Protein AF-A0A3D0KSP9-F1 (afdb_monomer_lite)

Foldseek 3Di:
DQDFDDAADFQDDDDPVDDDQFLDFFDQDDDPQQVVLLVCLVVFAAKFWAFPPPRATDPPDDQADPPPRGGIDIDGFQQKFFFAFKDFCQADPTSVVRLVPRWIWTWTQGPRRDTDIAGEFPRDDHGATWGWTWFQARSSGTGIYTDSDPPDPRSVRGLVVVRRDDQQASEEEEEACLLDPVNLVVLVVSVVSHHQAYEDEHQPVVPDDPSNVSQVPDPRYDYDHAQLLDLVRLQVVLVVCLLRHQEYEAPFDDADWDAPPRPPCVVVLVVLLSRQVSSLVSNCVRNVVSLSRQCPVRPHRNPYYHYDADPLLVPADRRRRSNSVSRVNNVVVVVVSD

Structure (mmCIF, N/CA/C/O backbone):
data_AF-A0A3D0KSP9-F1
#
_entry.id   AF-A0A3D0KSP9-F1
#
loop_
_atom_site.group_PDB
_atom_site.id
_atom_site.type_symbol
_atom_site.label_atom_id
_atom_site.label_alt_id
_atom_site.label_comp_id
_atom_site.label_asym_id
_atom_site.label_entity_id
_atom_site.label_seq_id
_atom_site.pdbx_PDB_ins_code
_atom_site.Cartn_x
_atom_site.Cartn_y
_atom_site.Cartn_z
_atom_site.occupancy
_atom_site.B_iso_or_equiv
_atom_site.auth_seq_id
_atom_site.auth_comp_id
_atom_site.auth_asym_id
_atom_site.auth_atom_id
_atom_site.pdbx_PDB_model_num
ATOM 1 N N . MET A 1 1 ? -7.463 3.888 -32.836 1.00 43.16 1 MET A N 1
ATOM 2 C CA . MET A 1 1 ? -8.591 3.778 -31.888 1.00 43.16 1 MET A CA 1
ATOM 3 C C . MET A 1 1 ? -8.248 2.664 -30.922 1.00 43.16 1 MET A C 1
ATOM 5 O O . MET A 1 1 ? -8.271 1.506 -31.315 1.00 43.16 1 MET A O 1
ATOM 9 N N . THR A 1 2 ? -7.802 3.014 -29.721 1.00 56.94 2 THR A N 1
ATOM 10 C CA . THR A 1 2 ? -7.541 2.062 -28.638 1.00 56.94 2 THR A CA 1
ATOM 11 C C . THR A 1 2 ? -8.862 1.395 -28.267 1.00 56.94 2 THR A C 1
ATOM 13 O O . THR A 1 2 ? -9.810 2.056 -27.856 1.00 56.94 2 THR A O 1
ATOM 16 N N . THR A 1 3 ? -8.964 0.088 -28.494 1.00 67.69 3 THR A N 1
ATOM 17 C CA . THR A 1 3 ? -10.094 -0.719 -28.022 1.00 67.69 3 THR A CA 1
ATOM 18 C C . THR A 1 3 ? -10.113 -0.680 -26.498 1.00 67.69 3 THR A C 1
ATOM 20 O O . THR A 1 3 ? -9.101 -1.017 -25.876 1.00 67.69 3 THR A O 1
ATOM 23 N N . SER A 1 4 ? -11.237 -0.262 -25.914 1.00 79.62 4 SER A N 1
ATOM 24 C CA . SER A 1 4 ? -11.425 -0.243 -24.463 1.00 79.62 4 SER A CA 1
ATOM 25 C C . SER A 1 4 ? -11.237 -1.642 -23.877 1.00 79.62 4 SER A C 1
ATOM 27 O O . SER A 1 4 ? -11.665 -2.628 -24.489 1.00 79.62 4 SER A O 1
ATOM 29 N N . LEU A 1 5 ? -10.600 -1.744 -22.712 1.00 85.56 5 LEU A N 1
ATOM 30 C CA . LEU A 1 5 ? -10.433 -3.037 -22.046 1.00 85.56 5 LEU A CA 1
ATOM 31 C C . LEU A 1 5 ? -11.777 -3.528 -21.488 1.00 85.56 5 LEU A C 1
ATOM 33 O O . LEU A 1 5 ? -12.606 -2.718 -21.069 1.00 85.56 5 LEU A O 1
ATOM 37 N N . PRO A 1 6 ? -12.027 -4.850 -21.474 1.00 87.62 6 PRO A N 1
ATOM 38 C CA . PRO A 1 6 ? -13.181 -5.383 -20.766 1.00 87.62 6 PRO A CA 1
ATOM 39 C C . PRO A 1 6 ? -13.058 -5.062 -19.268 1.00 87.62 6 PRO A C 1
ATOM 41 O O . PRO A 1 6 ? -11.944 -5.079 -18.741 1.00 87.62 6 PRO A O 1
ATOM 44 N N . PRO A 1 7 ? -14.177 -4.808 -18.569 1.00 87.81 7 PRO A N 1
ATOM 45 C CA . PRO A 1 7 ? -14.136 -4.544 -17.140 1.00 87.81 7 PRO A CA 1
ATOM 46 C C . PRO A 1 7 ? -13.575 -5.753 -16.390 1.00 87.81 7 PRO A C 1
ATOM 48 O O . PRO A 1 7 ? -13.837 -6.908 -16.744 1.00 87.81 7 PRO A O 1
ATOM 51 N N . LEU A 1 8 ? -12.833 -5.477 -15.323 1.00 86.75 8 LEU A N 1
ATOM 52 C CA . LEU A 1 8 ? -12.272 -6.476 -14.437 1.00 86.75 8 LEU A CA 1
ATOM 53 C C . LEU A 1 8 ? -13.407 -7.371 -13.916 1.00 86.75 8 LEU A C 1
ATOM 55 O O . LEU A 1 8 ? -14.405 -6.859 -13.397 1.00 86.75 8 LEU A O 1
ATOM 59 N N . PRO A 1 9 ? -13.283 -8.703 -14.043 1.00 86.81 9 PRO A N 1
ATOM 60 C CA . PRO A 1 9 ? -14.355 -9.603 -13.664 1.00 86.81 9 PRO A CA 1
ATOM 61 C C . PRO A 1 9 ? -14.609 -9.523 -12.163 1.00 86.81 9 PRO A C 1
ATOM 63 O O . PRO A 1 9 ? -13.678 -9.430 -11.357 1.00 86.81 9 PRO A O 1
ATOM 66 N N . GLU A 1 10 ? -15.879 -9.620 -11.774 1.00 85.56 10 GLU A N 1
ATOM 67 C CA . GLU A 1 10 ? -16.197 -9.692 -10.360 1.00 85.56 10 GLU A CA 1
ATOM 68 C C . GLU A 1 10 ? -15.631 -10.974 -9.730 1.00 85.56 10 GLU A C 1
ATOM 70 O O . GLU A 1 10 ? -15.669 -12.052 -10.332 1.00 85.56 10 GLU A O 1
ATOM 75 N N . PRO A 1 11 ? -15.136 -10.898 -8.486 1.00 85.44 11 PRO A N 1
ATOM 76 C CA . PRO A 1 11 ? -14.617 -12.068 -7.805 1.00 85.44 11 PRO A CA 1
ATOM 77 C C . PRO A 1 11 ? -15.717 -13.095 -7.523 1.00 85.44 11 PRO A C 1
ATOM 79 O O . PRO A 1 11 ? -16.686 -12.816 -6.807 1.00 85.44 11 PRO A O 1
ATOM 82 N N . VAL A 1 12 ? -15.519 -14.310 -8.030 1.00 85.62 12 VAL A N 1
ATOM 83 C CA . VAL A 1 12 ? -16.427 -15.444 -7.832 1.00 85.62 12 VAL A CA 1
ATOM 84 C C . VAL A 1 12 ? -16.118 -16.149 -6.510 1.00 85.62 12 VAL A C 1
ATOM 86 O O . VAL A 1 12 ? -14.974 -16.184 -6.048 1.00 85.62 12 VAL A O 1
ATOM 89 N N . ARG A 1 13 ? -17.145 -16.731 -5.877 1.00 84.06 13 ARG A N 1
ATOM 90 C CA . ARG A 1 13 ? -16.961 -17.581 -4.695 1.00 84.06 13 ARG A CA 1
ATOM 91 C C . ARG A 1 13 ? -16.045 -18.755 -5.046 1.00 84.06 13 ARG A C 1
ATOM 93 O O . ARG A 1 13 ? -16.265 -19.453 -6.031 1.00 84.06 13 ARG A O 1
ATOM 100 N N . LYS A 1 14 ? -15.029 -18.968 -4.213 1.00 82.56 14 LYS A N 1
ATOM 101 C CA . LYS A 1 14 ? -14.042 -20.028 -4.405 1.00 82.56 14 LYS A CA 1
ATOM 102 C C . LYS A 1 14 ? -14.698 -21.403 -4.340 1.00 82.56 14 LYS A C 1
ATOM 104 O O . LYS A 1 14 ? -15.480 -21.677 -3.430 1.00 82.56 14 LYS A O 1
ATOM 109 N N . ASP A 1 15 ? -14.338 -22.244 -5.298 1.00 85.38 15 ASP A N 1
ATOM 110 C CA . ASP A 1 15 ? -14.716 -23.649 -5.324 1.00 85.38 15 ASP A CA 1
ATOM 111 C C . ASP A 1 15 ? -13.855 -24.421 -4.307 1.00 85.38 15 ASP A C 1
ATOM 113 O O . ASP A 1 15 ? -12.633 -24.476 -4.482 1.00 85.38 15 ASP A O 1
ATOM 117 N N . PRO A 1 16 ? -14.445 -24.995 -3.241 1.00 85.19 16 PRO A N 1
ATOM 118 C CA . PRO A 1 16 ? -13.693 -25.712 -2.213 1.00 85.19 16 PRO A CA 1
ATOM 119 C C . PRO A 1 16 ? -13.033 -26.997 -2.732 1.00 85.19 16 PRO A C 1
ATOM 121 O O . PRO A 1 16 ? -12.137 -27.516 -2.073 1.00 85.19 16 PRO A O 1
ATOM 124 N N . GLN A 1 17 ? -13.449 -27.512 -3.894 1.00 90.38 17 GLN A N 1
ATOM 125 C CA . GLN A 1 17 ? -12.860 -28.705 -4.505 1.00 90.38 17 GLN A CA 1
ATOM 126 C C . GLN A 1 17 ? -11.579 -28.389 -5.288 1.00 90.38 17 GLN A C 1
ATOM 128 O O . GLN A 1 17 ? -10.782 -29.286 -5.566 1.00 90.38 17 GLN A O 1
ATOM 133 N N . LYS A 1 18 ? -11.357 -27.120 -5.651 1.00 85.75 18 LYS A 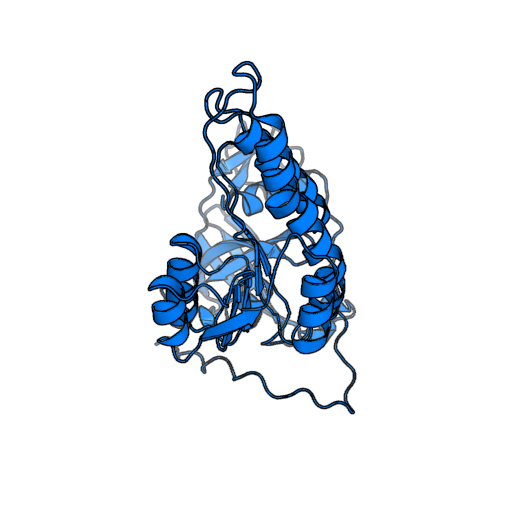N 1
ATOM 134 C CA . LYS A 1 18 ? -10.169 -26.698 -6.399 1.00 85.75 18 LYS A CA 1
ATOM 135 C C . LYS A 1 18 ? -9.027 -26.344 -5.458 1.00 85.75 18 LYS A C 1
ATOM 137 O O . LYS A 1 18 ? -9.214 -25.755 -4.393 1.00 85.75 18 LYS A O 1
ATOM 142 N N . LYS A 1 19 ? -7.804 -26.650 -5.898 1.00 83.00 19 LYS A N 1
ATOM 143 C CA . LYS A 1 19 ? -6.586 -26.261 -5.185 1.00 83.00 19 LYS A CA 1
ATOM 144 C C . LYS A 1 19 ? -6.552 -24.739 -5.006 1.00 83.00 19 LYS A C 1
ATOM 146 O O . LYS A 1 19 ? -6.706 -23.987 -5.965 1.00 83.00 19 LYS A O 1
ATOM 151 N N . THR A 1 20 ? -6.288 -24.298 -3.779 1.00 81.56 20 THR A N 1
ATOM 152 C CA . THR A 1 20 ? -5.978 -22.894 -3.492 1.00 81.56 20 THR A CA 1
ATOM 153 C C . THR A 1 20 ? -4.611 -22.535 -4.082 1.00 81.56 20 THR A C 1
ATOM 155 O O . THR A 1 20 ? -3.640 -23.226 -3.759 1.00 81.56 20 THR A O 1
ATOM 158 N N . PRO A 1 21 ? -4.510 -21.480 -4.914 1.00 81.50 21 PRO A N 1
ATOM 159 C CA . PRO A 1 21 ? -3.221 -20.965 -5.363 1.00 81.50 21 PRO A CA 1
ATOM 160 C C . PRO A 1 21 ? -2.342 -20.613 -4.166 1.00 81.50 21 PRO A C 1
ATOM 162 O O . PRO A 1 21 ? -2.818 -20.052 -3.177 1.00 81.50 21 PRO A O 1
ATOM 165 N N . SER A 1 22 ? -1.064 -20.974 -4.229 1.00 84.56 22 SER A N 1
ATOM 166 C CA . SER A 1 22 ? -0.130 -20.646 -3.157 1.00 84.56 22 SER A CA 1
ATOM 167 C C . SER A 1 22 ? 0.330 -19.195 -3.307 1.00 84.56 22 SER A C 1
ATOM 169 O O . SER A 1 22 ? 0.534 -18.712 -4.417 1.00 84.56 22 SER A O 1
ATOM 171 N N . ALA A 1 23 ? 0.524 -18.486 -2.192 1.00 87.56 23 ALA A N 1
ATOM 172 C CA . ALA A 1 23 ? 1.079 -17.131 -2.192 1.00 87.56 23 ALA A CA 1
ATOM 173 C C . ALA A 1 23 ? 2.587 -17.153 -2.513 1.00 87.56 23 ALA A C 1
ATOM 175 O O . ALA A 1 23 ? 3.435 -16.976 -1.642 1.00 87.56 23 ALA A O 1
ATOM 176 N N . LEU A 1 24 ? 2.906 -17.448 -3.773 1.00 90.38 24 LEU A N 1
ATOM 177 C CA . LEU A 1 24 ? 4.261 -17.485 -4.307 1.00 90.38 24 LEU A CA 1
ATOM 178 C C . LEU A 1 24 ? 4.806 -16.066 -4.499 1.00 90.38 24 LEU A C 1
ATOM 180 O O . LEU A 1 24 ? 4.054 -15.117 -4.729 1.00 90.38 24 LEU A O 1
ATOM 184 N N . ILE A 1 25 ? 6.130 -15.948 -4.443 1.00 90.19 25 ILE A N 1
ATOM 185 C CA . ILE A 1 25 ? 6.877 -14.694 -4.574 1.00 90.19 25 ILE A CA 1
ATOM 186 C C . ILE A 1 25 ? 7.720 -14.772 -5.861 1.00 90.19 25 ILE A C 1
ATOM 188 O O . ILE A 1 25 ? 8.240 -15.850 -6.159 1.00 90.19 25 ILE A O 1
ATOM 192 N N . PRO A 1 26 ? 7.858 -13.681 -6.639 1.00 91.31 26 PRO A N 1
ATOM 193 C CA . PRO A 1 26 ? 8.703 -13.669 -7.831 1.00 91.31 26 PRO A CA 1
ATOM 194 C C . PRO A 1 26 ? 10.203 -13.810 -7.497 1.00 91.31 26 PRO A C 1
ATOM 196 O O . PRO A 1 26 ? 10.613 -13.625 -6.347 1.00 91.31 26 PRO A O 1
ATOM 199 N N . PRO A 1 27 ? 11.063 -14.088 -8.497 1.00 89.62 27 PRO A N 1
ATOM 200 C CA . PRO A 1 27 ? 12.509 -14.187 -8.303 1.00 89.62 27 PRO A CA 1
ATOM 201 C C . PRO A 1 27 ? 13.116 -12.942 -7.642 1.00 89.62 27 PRO A C 1
ATOM 203 O O . PRO A 1 27 ? 13.169 -11.854 -8.228 1.00 89.62 27 PRO A O 1
ATOM 206 N N . SER A 1 28 ? 13.641 -13.119 -6.430 1.00 87.88 28 SER A N 1
ATOM 207 C CA . SER A 1 28 ? 14.074 -12.022 -5.555 1.00 87.88 28 SER A CA 1
ATOM 208 C C . SER A 1 28 ? 15.557 -11.657 -5.677 1.00 87.88 28 SER A C 1
ATOM 210 O O . SER A 1 28 ? 15.964 -10.579 -5.239 1.00 87.88 28 SER A O 1
ATOM 212 N N . ALA A 1 29 ? 16.377 -12.520 -6.286 1.00 88.19 29 ALA A N 1
ATOM 213 C CA . ALA A 1 29 ? 17.812 -12.292 -6.416 1.00 88.19 29 ALA A CA 1
ATOM 214 C C . ALA A 1 29 ? 18.095 -11.016 -7.228 1.00 88.19 29 ALA A C 1
ATOM 216 O O . ALA A 1 29 ? 17.669 -10.877 -8.379 1.00 88.19 29 ALA A O 1
ATOM 217 N N . ARG A 1 30 ? 18.816 -10.065 -6.627 1.00 87.75 30 ARG A N 1
ATOM 218 C CA . ARG A 1 30 ? 19.264 -8.820 -7.267 1.00 87.75 30 ARG A CA 1
ATOM 219 C C . ARG A 1 30 ? 20.676 -8.484 -6.809 1.00 87.75 30 ARG A C 1
ATOM 221 O O . ARG A 1 30 ? 21.038 -8.729 -5.661 1.00 87.75 30 ARG A O 1
ATOM 228 N N . SER A 1 31 ? 21.455 -7.869 -7.696 1.00 91.25 31 SER A N 1
ATOM 229 C CA . SER A 1 31 ? 22.733 -7.263 -7.318 1.00 91.25 31 SER A CA 1
ATOM 230 C C . SER A 1 31 ? 22.512 -6.090 -6.356 1.00 91.25 31 SER A C 1
ATOM 232 O O . SER A 1 31 ? 21.425 -5.505 -6.303 1.00 91.25 31 SER A O 1
ATOM 234 N N . ARG A 1 32 ? 23.562 -5.679 -5.635 1.00 89.69 32 ARG A N 1
ATOM 235 C CA . ARG A 1 32 ? 23.525 -4.490 -4.763 1.00 89.69 32 ARG A CA 1
ATOM 236 C C . ARG A 1 32 ? 23.075 -3.233 -5.520 1.00 89.69 32 ARG A C 1
ATOM 238 O O . ARG A 1 32 ? 22.304 -2.435 -4.995 1.00 89.69 32 ARG A O 1
ATOM 245 N N . LEU A 1 33 ? 23.509 -3.080 -6.772 1.00 89.44 33 LEU A N 1
ATOM 246 C CA . LEU A 1 33 ? 23.077 -1.983 -7.639 1.00 89.44 33 LEU A CA 1
ATOM 247 C C . LEU A 1 33 ? 21.602 -2.112 -8.052 1.00 89.44 33 LEU A C 1
ATOM 249 O O . LEU A 1 33 ? 20.895 -1.110 -8.099 1.00 89.44 33 LEU A O 1
ATOM 253 N N . GLY A 1 34 ? 21.102 -3.330 -8.275 1.00 90.12 34 GLY A N 1
ATOM 254 C CA . GLY A 1 34 ? 19.673 -3.579 -8.494 1.00 90.12 34 GLY A CA 1
ATOM 255 C C . GLY A 1 34 ? 18.805 -3.227 -7.277 1.00 90.12 34 GLY A C 1
ATOM 256 O O . GLY A 1 34 ? 17.699 -2.708 -7.430 1.00 90.12 34 GLY A O 1
ATOM 257 N N . MET A 1 35 ? 19.313 -3.419 -6.054 1.00 92.56 35 MET A N 1
ATOM 258 C CA . MET A 1 35 ? 18.617 -2.965 -4.840 1.00 92.56 35 MET A CA 1
ATOM 259 C C . MET A 1 35 ? 18.479 -1.439 -4.793 1.00 92.56 35 MET A C 1
ATOM 261 O O . MET A 1 35 ? 17.480 -0.935 -4.281 1.00 92.56 35 MET A O 1
ATOM 265 N N . ARG A 1 36 ? 19.425 -0.686 -5.377 1.00 93.31 36 ARG A N 1
ATOM 266 C CA . ARG A 1 36 ? 19.301 0.775 -5.469 1.00 93.31 36 ARG A CA 1
ATOM 267 C C . ARG A 1 36 ? 18.102 1.188 -6.320 1.00 93.31 36 ARG A C 1
ATOM 269 O O . ARG A 1 36 ? 17.376 2.078 -5.891 1.00 93.31 36 ARG A O 1
ATOM 276 N N . LEU A 1 37 ? 17.843 0.505 -7.439 1.00 93.06 37 LEU A N 1
ATOM 277 C CA . LEU A 1 37 ? 16.635 0.733 -8.245 1.00 93.06 37 LEU A CA 1
ATOM 278 C C . LEU A 1 37 ? 15.362 0.501 -7.418 1.00 93.06 37 LEU A C 1
ATOM 280 O O . LEU A 1 37 ? 14.441 1.308 -7.464 1.00 93.06 37 LEU A O 1
ATOM 284 N N . SER A 1 38 ? 15.344 -0.561 -6.605 1.00 94.44 38 SER A N 1
ATOM 285 C CA . SER A 1 38 ? 14.219 -0.869 -5.704 1.00 94.44 38 SER A CA 1
ATOM 286 C C . SER A 1 38 ? 13.989 0.250 -4.682 1.00 94.44 38 SER A C 1
ATOM 288 O O . SER A 1 38 ? 12.855 0.646 -4.437 1.00 94.44 38 SER A O 1
ATOM 290 N N . ALA A 1 39 ? 15.060 0.852 -4.159 1.00 93.75 39 ALA A N 1
ATOM 291 C CA . ALA A 1 39 ? 14.954 1.995 -3.256 1.00 93.75 39 ALA A CA 1
ATOM 292 C C . ALA A 1 39 ? 14.446 3.282 -3.940 1.00 93.75 39 ALA A C 1
ATOM 294 O O . ALA A 1 39 ? 13.837 4.118 -3.274 1.00 93.75 39 ALA A O 1
ATOM 295 N N . GLU A 1 40 ? 14.712 3.488 -5.232 1.00 94.06 40 GLU A N 1
ATOM 296 C CA . GLU A 1 40 ? 14.152 4.622 -5.989 1.00 94.06 40 GLU A CA 1
ATOM 297 C C . GLU A 1 40 ? 12.676 4.375 -6.344 1.00 94.06 40 GLU A C 1
ATOM 299 O O . GLU A 1 40 ? 11.845 5.261 -6.135 1.00 94.06 40 GLU A O 1
ATOM 304 N N . ALA A 1 41 ? 12.329 3.145 -6.740 1.00 93.88 41 ALA A N 1
ATOM 305 C CA . ALA A 1 41 ? 10.949 2.714 -6.970 1.00 93.88 41 ALA A CA 1
ATOM 306 C C . ALA A 1 41 ? 10.075 2.894 -5.717 1.00 93.88 41 ALA A C 1
ATOM 308 O O . ALA A 1 41 ? 8.998 3.479 -5.793 1.00 93.88 41 ALA A O 1
ATOM 309 N N . ALA A 1 42 ? 10.580 2.504 -4.541 1.00 92.38 42 ALA A N 1
ATOM 310 C CA . ALA A 1 42 ? 9.899 2.693 -3.256 1.00 92.38 42 ALA A CA 1
ATOM 311 C C . ALA A 1 42 ? 9.610 4.170 -2.915 1.00 92.38 42 ALA A C 1
ATOM 313 O O . ALA A 1 42 ? 8.737 4.460 -2.102 1.00 92.38 42 ALA A O 1
ATOM 314 N N . ARG A 1 43 ? 10.346 5.114 -3.520 1.00 93.12 43 ARG A N 1
ATOM 315 C CA . ARG A 1 43 ? 10.141 6.565 -3.370 1.00 93.12 43 ARG A CA 1
ATOM 316 C C . ARG A 1 43 ? 9.295 7.170 -4.494 1.00 93.12 43 ARG A C 1
ATOM 318 O O . ARG A 1 43 ? 9.146 8.389 -4.526 1.00 93.12 43 ARG A O 1
ATOM 325 N N . GLY A 1 44 ? 8.804 6.353 -5.427 1.00 91.75 44 GLY A N 1
ATOM 326 C CA . GLY A 1 44 ? 8.081 6.808 -6.614 1.00 91.75 44 GLY A CA 1
ATOM 327 C C . GLY A 1 44 ? 8.951 7.595 -7.597 1.00 91.75 44 GLY A C 1
ATOM 328 O O . GLY A 1 44 ? 8.431 8.434 -8.326 1.00 91.75 44 GLY A O 1
ATOM 329 N N . ARG A 1 45 ? 10.275 7.380 -7.601 1.00 94.50 45 ARG A N 1
ATOM 330 C CA . ARG A 1 45 ? 11.212 8.107 -8.471 1.00 94.50 45 ARG A CA 1
ATOM 331 C C . ARG A 1 45 ? 11.690 7.228 -9.614 1.00 94.50 45 ARG A C 1
ATOM 333 O O . ARG A 1 45 ? 12.164 6.117 -9.387 1.00 94.50 45 ARG A O 1
ATOM 340 N N . PHE A 1 46 ? 11.643 7.762 -10.830 1.00 94.31 46 PHE A N 1
ATOM 341 C CA . PHE A 1 46 ? 12.212 7.119 -12.009 1.00 94.31 46 PHE A CA 1
ATOM 342 C C . PHE A 1 46 ? 13.650 7.604 -12.218 1.00 94.31 46 PHE A C 1
ATOM 344 O O . PHE A 1 46 ? 13.900 8.650 -12.816 1.00 94.31 46 PHE A O 1
ATOM 351 N N . ARG A 1 47 ? 14.611 6.865 -11.655 1.00 94.56 47 ARG A N 1
ATOM 352 C CA . ARG A 1 47 ? 16.038 7.202 -11.725 1.00 94.56 47 ARG A CA 1
ATOM 353 C C . ARG A 1 47 ? 16.846 6.074 -12.330 1.00 94.56 47 ARG A C 1
ATOM 355 O O . ARG A 1 47 ? 16.677 4.922 -11.939 1.00 94.56 47 ARG A O 1
ATOM 362 N N . LEU A 1 48 ? 17.781 6.432 -13.204 1.00 94.31 48 LEU A N 1
ATOM 363 C CA . LEU A 1 48 ? 18.740 5.515 -13.818 1.00 94.31 48 LEU A CA 1
ATOM 364 C C . LEU A 1 48 ? 20.174 6.019 -13.592 1.00 94.31 48 LEU A C 1
ATOM 366 O O . LEU A 1 48 ? 20.392 7.228 -13.416 1.00 94.31 48 LEU A O 1
ATOM 370 N N . PRO A 1 49 ? 21.174 5.122 -13.562 1.00 94.75 49 PRO A N 1
ATOM 371 C CA . PRO A 1 49 ? 22.558 5.541 -13.434 1.00 94.75 49 PRO A CA 1
ATOM 372 C C . PRO A 1 49 ? 23.018 6.232 -14.722 1.00 94.75 49 PRO A C 1
ATOM 374 O O . PRO A 1 49 ? 22.875 5.698 -15.816 1.00 94.75 49 PRO A O 1
ATOM 377 N N . HIS A 1 50 ? 23.590 7.422 -14.570 1.00 95.19 50 HIS A N 1
ATOM 378 C CA . HIS A 1 50 ? 24.173 8.230 -15.635 1.00 95.19 50 HIS A CA 1
ATOM 379 C C . HIS A 1 50 ? 25.662 8.425 -15.385 1.00 95.19 50 HIS A C 1
ATOM 381 O O . HIS A 1 50 ? 26.104 8.554 -14.239 1.00 95.19 50 HIS A O 1
ATOM 387 N N . CYS A 1 51 ? 26.441 8.483 -16.457 1.00 95.62 51 CYS A N 1
ATOM 388 C CA . CYS A 1 51 ? 27.879 8.667 -16.359 1.00 95.62 51 CYS A CA 1
ATOM 389 C C . CYS A 1 51 ? 28.300 10.088 -15.934 1.00 95.62 51 CYS A C 1
ATOM 391 O O . CYS A 1 51 ? 27.897 11.070 -16.549 1.00 95.62 51 CYS A O 1
ATOM 393 N N . ASN A 1 52 ? 29.237 10.146 -14.976 1.00 95.62 52 ASN A N 1
ATOM 394 C CA . ASN A 1 52 ? 30.205 11.216 -14.676 1.00 95.62 52 ASN A CA 1
ATOM 395 C C . ASN A 1 52 ? 30.575 12.099 -15.874 1.00 95.62 52 ASN A C 1
ATOM 397 O O . ASN A 1 52 ? 30.221 13.272 -15.962 1.00 95.62 52 ASN A O 1
ATOM 401 N N . ALA A 1 53 ? 31.339 11.491 -16.778 1.00 96.19 53 ALA A N 1
ATOM 402 C CA . ALA A 1 53 ? 32.031 12.193 -17.848 1.00 96.19 53 ALA A CA 1
ATOM 403 C C . ALA A 1 53 ? 31.207 12.329 -19.138 1.00 96.19 53 ALA A C 1
ATOM 405 O O . ALA A 1 53 ? 31.041 13.431 -19.643 1.00 96.19 53 ALA A O 1
ATOM 406 N N . CYS A 1 54 ? 30.685 11.223 -19.683 1.00 94.38 54 CYS A N 1
ATOM 407 C CA . CYS A 1 54 ? 29.997 11.238 -20.982 1.00 94.38 54 CYS A CA 1
ATOM 408 C C . CYS A 1 54 ? 28.477 11.443 -20.899 1.00 94.38 54 CYS A C 1
ATOM 410 O O . CYS A 1 54 ? 27.815 11.444 -21.931 1.00 94.38 54 CYS A O 1
ATOM 412 N N . ASN A 1 55 ? 27.914 11.576 -19.692 1.00 92.88 55 ASN A N 1
ATOM 413 C CA . ASN A 1 55 ? 26.480 11.760 -19.438 1.00 92.88 55 ASN A CA 1
ATOM 414 C C . ASN A 1 55 ? 25.547 10.663 -19.998 1.00 92.88 55 ASN A C 1
ATOM 416 O O . ASN A 1 55 ? 24.331 10.805 -19.927 1.00 92.88 55 ASN A O 1
ATOM 420 N N . GLN A 1 56 ? 26.095 9.559 -20.512 1.00 91.50 56 GLN A N 1
ATOM 421 C CA . GLN A 1 56 ? 25.313 8.449 -21.048 1.00 91.50 56 GLN A CA 1
ATOM 422 C C . GLN A 1 56 ? 24.502 7.763 -19.935 1.00 91.50 56 GLN A C 1
ATOM 424 O O . GLN A 1 56 ? 25.085 7.443 -18.884 1.00 91.50 56 GLN A O 1
ATOM 429 N N . PRO A 1 57 ? 23.192 7.528 -20.133 1.00 93.56 57 PRO A N 1
ATOM 430 C CA . PRO A 1 57 ? 22.417 6.643 -19.275 1.00 93.56 57 PRO A CA 1
ATOM 431 C C . PRO A 1 57 ? 22.913 5.200 -19.425 1.00 93.56 57 PRO A C 1
ATOM 433 O O . PRO A 1 57 ? 23.326 4.766 -20.499 1.00 93.56 57 PRO A O 1
ATOM 436 N N . VAL A 1 58 ? 22.899 4.441 -18.332 1.00 92.88 58 VAL A N 1
ATOM 437 C CA . VAL A 1 58 ? 23.408 3.067 -18.292 1.00 92.88 58 VAL A CA 1
ATOM 438 C C . VAL A 1 58 ? 22.324 2.127 -17.783 1.00 92.88 58 VAL A C 1
ATOM 440 O O . VAL A 1 58 ? 21.788 2.292 -16.689 1.00 92.88 58 VAL A O 1
ATOM 443 N N . TRP A 1 59 ? 22.043 1.082 -18.554 1.00 92.62 59 TRP A N 1
ATOM 444 C CA . TRP A 1 59 ? 21.218 -0.039 -18.121 1.00 92.62 59 TRP A CA 1
ATOM 445 C C . TRP A 1 59 ? 21.748 -1.351 -18.717 1.00 92.62 59 TRP A C 1
ATOM 447 O O . TRP A 1 59 ? 22.206 -1.355 -19.861 1.00 92.62 59 TRP A O 1
ATOM 457 N N . PRO A 1 60 ? 21.688 -2.480 -17.989 1.00 92.62 60 PRO A N 1
ATOM 458 C CA . PRO A 1 60 ? 21.408 -2.612 -16.554 1.00 92.62 60 PRO A CA 1
ATOM 459 C C . PRO A 1 60 ? 22.399 -1.832 -15.666 1.00 92.62 60 PRO A C 1
ATOM 461 O O . PRO A 1 60 ? 23.447 -1.416 -16.160 1.00 92.62 60 PRO A O 1
ATOM 464 N N . PRO A 1 61 ? 22.113 -1.619 -14.366 1.00 91.50 61 PRO A N 1
ATOM 465 C CA . PRO A 1 61 ? 23.000 -0.869 -13.480 1.00 91.50 61 PRO A CA 1
ATOM 466 C C . PRO A 1 61 ? 24.376 -1.536 -13.355 1.00 91.50 61 PRO A C 1
ATOM 468 O O . PRO A 1 61 ? 24.468 -2.731 -13.070 1.00 91.50 61 PRO A O 1
ATOM 471 N N . ARG A 1 62 ? 25.443 -0.752 -13.538 1.00 91.62 62 ARG A N 1
ATOM 472 C CA . ARG A 1 62 ? 26.852 -1.187 -13.462 1.00 91.62 62 ARG A CA 1
ATOM 473 C C . ARG A 1 62 ? 27.625 -0.346 -12.443 1.00 91.62 62 ARG A C 1
ATOM 475 O O . ARG A 1 62 ? 27.113 0.656 -11.956 1.00 91.62 62 ARG A O 1
ATOM 482 N N . GLU A 1 63 ? 28.837 -0.768 -12.092 1.00 91.75 63 GLU A N 1
ATOM 483 C CA . GLU A 1 63 ? 29.711 -0.019 -11.170 1.00 91.75 63 GLU A CA 1
ATOM 484 C C . GLU A 1 63 ? 30.490 1.098 -11.882 1.00 91.75 63 GLU A C 1
ATOM 486 O O . GLU A 1 63 ? 30.807 2.118 -11.275 1.00 91.75 63 GLU A O 1
ATOM 491 N N . ALA A 1 64 ? 30.735 0.936 -13.185 1.00 94.75 64 ALA A N 1
ATOM 492 C CA . ALA A 1 64 ? 31.415 1.904 -14.036 1.00 94.75 64 ALA A CA 1
ATOM 493 C C . ALA A 1 64 ? 30.705 2.040 -15.389 1.00 94.75 64 ALA A C 1
ATOM 495 O O . ALA A 1 64 ? 29.989 1.136 -15.834 1.00 94.75 64 ALA A O 1
ATOM 496 N N . CYS A 1 65 ? 30.910 3.181 -16.046 1.00 95.06 65 CYS A N 1
ATOM 497 C CA . CYS A 1 65 ? 30.375 3.443 -17.377 1.00 95.06 65 CYS A CA 1
ATOM 498 C C . CYS A 1 65 ? 30.959 2.464 -18.412 1.00 95.06 65 CYS A C 1
ATOM 500 O O . CYS A 1 65 ? 32.181 2.377 -18.519 1.00 95.06 65 CYS A O 1
ATOM 502 N N . PRO A 1 66 ? 30.132 1.778 -19.224 1.00 93.31 66 PRO A N 1
ATOM 503 C CA . PRO A 1 66 ? 30.631 0.840 -20.229 1.00 93.31 66 PRO A CA 1
ATOM 504 C C . PRO A 1 66 ? 31.371 1.527 -21.388 1.00 93.31 66 PRO A C 1
ATOM 506 O O . PRO A 1 66 ? 32.147 0.870 -22.070 1.00 93.31 66 PRO A O 1
ATOM 509 N N . ALA A 1 67 ? 31.148 2.827 -21.612 1.00 93.12 67 ALA A N 1
ATOM 510 C CA . ALA A 1 67 ? 31.768 3.570 -22.710 1.00 93.12 67 ALA A CA 1
ATOM 511 C C . ALA A 1 67 ? 33.126 4.182 -22.332 1.00 93.12 67 ALA A C 1
ATOM 513 O O . ALA A 1 67 ? 34.071 4.116 -23.109 1.00 93.12 67 ALA A O 1
ATOM 514 N N . CYS A 1 68 ? 33.231 4.797 -21.147 1.00 96.12 68 CYS A N 1
ATOM 515 C CA . CYS A 1 68 ? 34.418 5.571 -20.758 1.00 96.12 68 CYS A CA 1
ATOM 516 C C . CYS A 1 68 ? 34.982 5.220 -19.372 1.00 96.12 68 CYS A C 1
ATOM 518 O O . CYS A 1 68 ? 35.836 5.945 -18.869 1.00 96.12 68 CYS A O 1
ATOM 520 N N . LEU A 1 69 ? 34.468 4.169 -18.718 1.00 95.75 69 LEU A N 1
ATOM 521 C CA . LEU A 1 69 ? 34.912 3.654 -17.408 1.00 95.75 69 LEU A CA 1
ATOM 522 C C . LEU A 1 69 ? 34.843 4.648 -16.230 1.00 95.75 69 LEU A C 1
ATOM 524 O O . LEU A 1 69 ? 35.317 4.353 -15.137 1.00 95.75 69 LEU A O 1
ATOM 528 N N . SER A 1 70 ? 34.216 5.811 -16.422 1.00 96.56 70 SER A N 1
ATOM 529 C CA . SER A 1 70 ? 33.992 6.796 -15.359 1.00 96.56 70 SER A CA 1
ATOM 530 C C . SER A 1 70 ? 32.923 6.321 -14.364 1.00 96.56 70 SER A C 1
ATOM 532 O O . SER A 1 70 ? 32.176 5.371 -14.623 1.00 96.56 70 SER A O 1
ATOM 534 N N . SER A 1 71 ? 32.834 7.005 -13.223 1.00 96.31 71 SER A N 1
ATOM 535 C CA . SER A 1 71 ? 31.848 6.726 -12.183 1.00 96.31 71 SER A CA 1
ATOM 536 C C . SER A 1 71 ? 30.422 7.042 -12.642 1.00 96.31 71 SER A C 1
ATOM 538 O O . SER A 1 71 ? 30.189 7.898 -13.501 1.00 96.31 71 SER A O 1
ATOM 540 N N . LEU A 1 72 ? 29.454 6.340 -12.054 1.00 95.75 72 LEU A N 1
ATOM 541 C CA . LEU A 1 72 ? 28.031 6.505 -12.340 1.00 95.75 72 LEU A CA 1
ATOM 542 C C . LEU A 1 72 ? 27.316 7.159 -11.156 1.00 95.75 72 LEU A C 1
ATOM 544 O O . LEU A 1 72 ? 27.610 6.853 -10.000 1.00 95.75 72 LEU A O 1
ATOM 548 N N . GLN A 1 73 ? 26.339 8.019 -11.438 1.00 95.00 73 GLN A N 1
ATOM 549 C CA . GLN A 1 73 ? 25.442 8.573 -10.427 1.00 95.00 73 GLN A CA 1
ATOM 550 C C . GLN A 1 73 ? 23.980 8.430 -10.839 1.00 95.00 73 GLN A C 1
ATOM 552 O O . GLN A 1 73 ? 23.631 8.573 -12.007 1.00 95.00 73 GLN A O 1
ATOM 557 N N . TRP A 1 74 ? 23.112 8.157 -9.869 1.00 94.31 74 TRP A N 1
ATOM 558 C CA . TRP A 1 74 ? 21.676 8.013 -10.104 1.00 94.31 74 TRP A CA 1
ATOM 559 C C . TRP A 1 74 ? 21.035 9.389 -10.273 1.00 94.31 74 TRP A C 1
ATOM 561 O O . TRP A 1 74 ? 21.067 10.204 -9.349 1.00 94.31 74 TRP A O 1
ATOM 571 N N . ARG A 1 75 ? 20.452 9.640 -11.447 1.00 94.56 75 ARG A N 1
ATOM 572 C CA . ARG A 1 75 ? 19.757 10.888 -11.794 1.00 94.56 75 ARG A CA 1
ATOM 573 C C . ARG A 1 75 ? 18.345 10.569 -12.262 1.00 94.56 75 ARG A C 1
ATOM 575 O O . ARG A 1 75 ? 18.077 9.430 -12.646 1.00 94.56 75 ARG A O 1
ATOM 582 N N . ASP A 1 76 ? 17.467 11.564 -12.206 1.00 94.38 76 ASP A N 1
ATOM 583 C CA . ASP A 1 76 ? 16.153 11.472 -12.842 1.00 94.38 76 ASP A CA 1
ATOM 584 C C . ASP A 1 76 ? 16.352 11.210 -14.339 1.00 94.38 76 ASP A C 1
ATOM 586 O O . ASP A 1 76 ? 17.214 11.823 -14.972 1.00 94.38 76 ASP A O 1
ATOM 590 N N . ALA A 1 77 ? 15.632 10.218 -14.853 1.00 92.44 77 ALA A N 1
ATOM 591 C CA . ALA A 1 77 ? 15.687 9.804 -16.246 1.00 92.44 77 ALA A CA 1
ATOM 592 C C . ALA A 1 77 ? 14.342 10.100 -16.908 1.00 92.44 77 ALA A C 1
ATOM 594 O O . ALA A 1 77 ? 13.308 10.098 -16.236 1.00 92.44 77 ALA A O 1
ATOM 595 N N . ASP A 1 78 ? 14.358 10.328 -18.218 1.00 93.38 78 ASP A N 1
ATOM 596 C CA . ASP A 1 78 ? 13.121 10.359 -18.985 1.00 93.38 78 ASP A CA 1
ATOM 597 C C . ASP A 1 78 ? 12.498 8.957 -18.962 1.00 93.38 78 ASP A C 1
ATOM 599 O O . ASP A 1 78 ? 13.166 7.953 -19.220 1.00 93.38 78 ASP A O 1
ATOM 603 N N . ALA A 1 79 ? 11.233 8.892 -18.562 1.00 94.56 79 ALA A N 1
ATOM 604 C CA . ALA A 1 79 ? 10.488 7.649 -18.458 1.00 94.56 79 ALA A CA 1
ATOM 605 C C . ALA A 1 7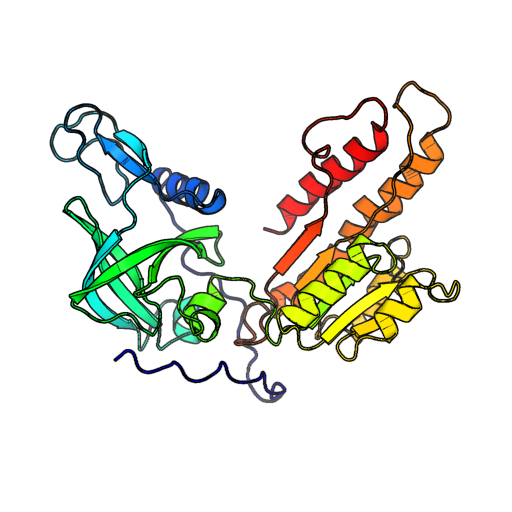9 ? 9.781 7.282 -19.770 1.00 94.56 79 ALA A C 1
ATOM 607 O O . ALA A 1 79 ? 9.135 6.237 -19.841 1.00 94.56 79 ALA A O 1
ATOM 608 N N . THR A 1 80 ? 9.861 8.132 -20.792 1.00 96.25 80 THR A N 1
ATOM 609 C CA . THR A 1 80 ? 9.273 7.878 -22.104 1.00 96.25 80 THR A CA 1
ATOM 610 C C . THR A 1 80 ? 10.195 7.027 -22.974 1.00 96.25 80 THR A C 1
ATOM 612 O O . THR A 1 80 ? 11.420 7.035 -22.838 1.00 96.25 80 THR A O 1
ATOM 615 N N . GLY A 1 81 ? 9.603 6.245 -23.868 1.00 95.88 81 GLY A N 1
ATOM 616 C CA . GLY A 1 81 ? 10.332 5.402 -24.805 1.00 95.88 81 GLY A CA 1
ATOM 617 C C . GLY A 1 81 ? 9.427 4.835 -25.887 1.00 95.88 81 GLY A C 1
ATOM 618 O O . GLY A 1 81 ? 8.227 5.100 -25.909 1.00 95.88 81 GLY A O 1
ATOM 619 N N . THR A 1 82 ? 9.998 4.035 -26.782 1.00 97.44 82 THR A N 1
ATOM 620 C CA . THR A 1 82 ? 9.252 3.328 -27.833 1.00 97.44 82 THR A CA 1
ATOM 621 C C . THR A 1 82 ? 9.224 1.836 -27.531 1.00 97.44 82 THR A C 1
ATOM 623 O O . THR A 1 82 ? 10.266 1.234 -27.268 1.00 97.44 82 THR A O 1
ATOM 626 N N . LEU A 1 83 ? 8.045 1.213 -27.564 1.00 97.56 83 LEU A N 1
ATOM 627 C CA . LEU A 1 83 ? 7.927 -0.240 -27.430 1.00 97.56 83 LEU A CA 1
ATOM 628 C C . LEU A 1 83 ? 8.404 -0.911 -28.726 1.00 97.56 83 LEU A C 1
ATOM 630 O O . LEU A 1 83 ? 7.701 -0.892 -29.732 1.00 97.56 83 LEU A O 1
ATOM 634 N N . ILE A 1 84 ? 9.598 -1.506 -28.711 1.00 97.19 84 ILE A N 1
ATOM 635 C CA . ILE A 1 84 ? 10.230 -2.073 -29.917 1.00 97.19 84 ILE A CA 1
ATOM 636 C C . ILE A 1 84 ? 9.933 -3.562 -30.116 1.00 97.19 84 ILE A C 1
ATOM 638 O O . ILE A 1 84 ? 10.003 -4.058 -31.237 1.00 97.19 84 ILE A O 1
ATOM 642 N N . ALA A 1 85 ? 9.593 -4.283 -29.046 1.00 97.25 85 ALA A N 1
ATOM 643 C CA . ALA A 1 85 ? 9.229 -5.695 -29.105 1.00 97.25 85 ALA A CA 1
ATOM 644 C C . ALA A 1 85 ? 8.265 -6.055 -27.971 1.00 97.25 85 ALA A C 1
ATOM 646 O O . ALA A 1 85 ? 8.443 -5.598 -26.842 1.00 97.25 85 ALA A O 1
ATOM 647 N N . GLU A 1 86 ? 7.292 -6.921 -28.247 1.00 97.06 86 GLU A N 1
ATOM 648 C CA . GLU A 1 86 ? 6.403 -7.505 -27.241 1.00 97.06 86 GLU A CA 1
ATOM 649 C C . GLU A 1 86 ? 6.401 -9.033 -27.336 1.00 97.06 86 GLU A C 1
ATOM 651 O O . GLU A 1 86 ? 6.610 -9.606 -28.404 1.00 97.06 86 GLU A O 1
ATOM 656 N N . THR A 1 87 ? 6.167 -9.698 -26.209 1.00 96.31 87 THR A N 1
ATOM 657 C CA . THR A 1 87 ? 5.947 -11.141 -26.142 1.00 96.31 87 THR A CA 1
ATOM 658 C C . THR A 1 87 ? 5.021 -11.484 -24.978 1.00 96.31 87 THR A C 1
ATOM 660 O O . THR A 1 87 ? 4.948 -10.764 -23.975 1.00 96.31 87 THR A O 1
ATOM 663 N N . THR A 1 88 ? 4.312 -12.600 -25.103 1.00 96.38 88 THR A N 1
ATOM 664 C CA . THR A 1 88 ? 3.421 -13.115 -24.065 1.00 96.38 88 THR A CA 1
ATOM 665 C C . THR A 1 88 ? 3.998 -14.411 -23.528 1.00 96.38 88 THR A C 1
ATOM 667 O O . THR A 1 88 ? 4.227 -15.371 -24.262 1.00 96.38 88 THR A O 1
ATOM 670 N N . LEU A 1 89 ? 4.252 -14.439 -22.225 1.00 94.56 89 LEU A N 1
ATOM 671 C CA . LEU A 1 89 ? 4.664 -15.643 -21.528 1.00 94.56 89 LEU A CA 1
ATOM 672 C C . LEU A 1 89 ? 3.444 -16.552 -21.351 1.00 94.56 89 LEU A C 1
ATOM 674 O O . LEU A 1 89 ? 2.623 -16.326 -20.462 1.00 94.56 89 LEU A O 1
ATOM 678 N N . GLU A 1 90 ? 3.348 -17.572 -22.200 1.00 95.19 90 GLU A N 1
ATOM 679 C CA . GLU A 1 90 ? 2.272 -18.575 -22.159 1.00 95.19 90 GLU A CA 1
ATOM 680 C C . GLU A 1 90 ? 2.550 -19.701 -21.156 1.00 95.19 90 GLU A C 1
ATOM 682 O O . GLU A 1 90 ? 1.641 -20.339 -20.633 1.00 95.19 90 GLU A O 1
ATOM 687 N N . THR A 1 91 ? 3.821 -19.985 -20.869 1.00 93.25 91 THR A N 1
ATOM 688 C CA . THR A 1 91 ? 4.231 -21.013 -19.904 1.00 93.25 91 THR A CA 1
ATOM 689 C C . THR A 1 91 ? 5.566 -20.628 -19.284 1.00 93.25 91 THR A C 1
ATOM 691 O O . THR A 1 91 ? 6.442 -20.109 -19.970 1.00 93.25 91 THR A O 1
ATOM 694 N N . SER A 1 92 ? 5.738 -20.895 -17.987 1.00 92.69 92 SER A N 1
ATOM 695 C CA . SER A 1 92 ? 6.965 -20.574 -17.256 1.00 92.69 92 SER A CA 1
ATOM 696 C C . SER A 1 92 ? 7.405 -21.722 -16.345 1.00 92.69 92 SER A C 1
ATOM 698 O O . SER A 1 92 ? 6.553 -22.327 -15.687 1.00 92.69 92 SER A O 1
ATOM 700 N N . PRO A 1 93 ? 8.717 -22.015 -16.252 1.00 92.25 93 PRO A N 1
ATOM 701 C CA . PRO A 1 93 ? 9.251 -22.885 -15.208 1.00 92.25 93 PRO A CA 1
ATOM 702 C C . PRO A 1 93 ? 9.244 -22.204 -13.828 1.00 92.25 93 PRO A C 1
ATOM 704 O O . PRO A 1 93 ? 9.250 -22.893 -12.811 1.00 92.25 93 PRO A O 1
ATOM 707 N N . GLU A 1 94 ? 9.199 -20.868 -13.782 1.00 91.88 94 GLU A N 1
ATOM 708 C CA . GLU A 1 94 ? 9.111 -20.107 -12.538 1.00 91.88 94 GLU A CA 1
ATOM 709 C C . GLU A 1 94 ? 7.696 -20.205 -11.958 1.00 91.88 94 GLU A C 1
ATOM 711 O O . GLU A 1 94 ? 6.717 -19.824 -12.609 1.00 91.88 94 GLU A O 1
ATOM 716 N N . LEU A 1 95 ? 7.586 -20.695 -10.721 1.00 91.44 95 LEU A N 1
ATOM 717 C CA . LEU A 1 95 ? 6.304 -21.047 -10.110 1.00 91.44 95 LEU A CA 1
ATOM 718 C C . LEU A 1 95 ? 5.375 -19.832 -10.002 1.00 91.44 95 LEU A C 1
ATOM 720 O O . LEU A 1 95 ? 4.180 -19.957 -10.265 1.00 91.44 95 LEU A O 1
ATOM 724 N N . TYR A 1 96 ? 5.926 -18.661 -9.663 1.00 91.31 96 TYR A N 1
ATOM 725 C CA . TYR A 1 96 ? 5.155 -17.422 -9.535 1.00 91.31 96 TYR A CA 1
ATOM 726 C C . TYR A 1 96 ? 4.435 -17.041 -10.836 1.00 91.31 96 TYR A C 1
ATOM 728 O O . TYR A 1 96 ? 3.235 -16.750 -10.821 1.00 91.31 96 TYR A O 1
ATOM 736 N N . PHE A 1 97 ? 5.161 -17.060 -11.959 1.00 91.38 97 PHE A N 1
ATOM 737 C CA . PHE A 1 97 ? 4.615 -16.687 -13.263 1.00 91.38 97 PHE A CA 1
ATOM 738 C C . PHE A 1 97 ? 3.748 -17.791 -13.858 1.00 91.38 97 PHE A C 1
ATOM 740 O O . PHE A 1 97 ? 2.769 -17.480 -14.523 1.00 91.38 97 PHE A O 1
ATOM 747 N N . ARG A 1 98 ? 4.046 -19.066 -13.578 1.00 90.81 98 ARG A N 1
ATOM 748 C CA . ARG A 1 98 ? 3.249 -20.209 -14.044 1.00 90.81 98 ARG A CA 1
ATOM 749 C C . ARG A 1 98 ? 1.788 -20.152 -13.588 1.00 90.81 98 ARG A C 1
ATOM 751 O O . ARG A 1 98 ? 0.916 -20.632 -14.297 1.00 90.81 98 ARG A O 1
ATOM 758 N N . GLU A 1 99 ? 1.513 -19.572 -12.421 1.00 88.50 99 GLU A N 1
ATOM 759 C CA . GLU A 1 99 ? 0.142 -19.377 -11.917 1.00 88.50 99 GLU A CA 1
ATOM 760 C C . GLU A 1 99 ? -0.540 -18.102 -12.461 1.00 88.50 99 GLU A C 1
ATOM 762 O O . GLU A 1 99 ? -1.690 -17.835 -12.120 1.00 88.50 99 GLU A O 1
ATOM 767 N N . ARG A 1 100 ? 0.160 -17.301 -13.279 1.00 89.19 100 ARG A N 1
ATOM 768 C CA . ARG A 1 100 ? -0.272 -15.976 -13.771 1.00 89.19 100 ARG A CA 1
ATOM 769 C C . ARG A 1 100 ? -0.186 -15.822 -15.290 1.00 89.19 100 ARG A C 1
ATOM 771 O O . ARG A 1 100 ? -0.379 -14.721 -15.793 1.00 89.19 100 ARG A O 1
ATOM 778 N N . THR A 1 101 ? 0.129 -16.889 -16.018 1.00 90.06 101 THR A N 1
ATOM 779 C CA . THR A 1 101 ? 0.097 -16.879 -17.483 1.00 90.06 101 THR A CA 1
ATOM 780 C C . THR A 1 101 ? -1.352 -16.784 -17.984 1.00 90.06 101 THR A C 1
ATOM 782 O O . THR A 1 101 ? -2.231 -17.402 -17.375 1.00 90.06 101 THR A O 1
ATOM 785 N N . PRO A 1 102 ? -1.624 -16.073 -19.093 1.00 93.25 102 PRO A N 1
ATOM 786 C CA . PRO A 1 102 ? -0.666 -15.358 -19.942 1.00 93.25 102 PRO A CA 1
ATOM 787 C C . PRO A 1 102 ? -0.134 -14.067 -19.292 1.00 93.25 102 PRO A C 1
ATOM 789 O O . PRO A 1 102 ? -0.887 -13.319 -18.674 1.00 93.25 102 PRO A O 1
ATOM 792 N N . TRP A 1 103 ? 1.167 -13.791 -19.445 1.00 94.25 103 TRP A N 1
ATOM 793 C CA . TRP A 1 103 ? 1.821 -12.613 -18.853 1.00 94.25 103 TRP A CA 1
ATOM 794 C C . TRP A 1 103 ? 2.623 -11.827 -19.897 1.00 94.25 103 TRP A C 1
ATOM 796 O O . TRP A 1 103 ? 3.603 -12.335 -20.442 1.00 94.25 103 TRP A O 1
ATOM 806 N N . ARG A 1 104 ? 2.229 -10.582 -20.189 1.00 96.25 104 ARG A N 1
ATOM 807 C CA . ARG A 1 104 ? 2.850 -9.768 -21.246 1.00 96.25 104 ARG A CA 1
ATOM 808 C C . ARG A 1 104 ? 4.088 -9.031 -20.753 1.00 96.25 104 ARG A C 1
ATOM 810 O O . ARG A 1 104 ? 4.080 -8.400 -19.689 1.00 96.25 104 ARG A O 1
ATOM 817 N N . VAL A 1 105 ? 5.143 -9.086 -21.558 1.00 97.12 105 VAL A N 1
ATOM 818 C CA . VAL A 1 105 ? 6.403 -8.362 -21.363 1.00 97.12 105 VAL A CA 1
ATOM 819 C C . VAL A 1 105 ? 6.901 -7.817 -22.698 1.00 97.12 105 VAL A C 1
ATOM 821 O O . VAL A 1 105 ? 6.516 -8.291 -23.762 1.00 97.12 105 VAL A O 1
ATOM 824 N N . GLY A 1 106 ? 7.765 -6.814 -22.657 1.00 97.38 106 GLY A N 1
ATOM 825 C CA . GLY A 1 106 ? 8.337 -6.234 -23.862 1.00 97.38 106 GLY A CA 1
ATOM 826 C C . GLY A 1 106 ? 9.647 -5.521 -23.611 1.00 97.38 106 GLY A C 1
ATOM 827 O O . GLY A 1 106 ? 10.060 -5.317 -22.466 1.00 97.38 106 GLY A O 1
ATOM 828 N N . THR A 1 107 ? 10.297 -5.148 -24.704 1.00 97.88 107 THR A N 1
ATOM 829 C CA . THR A 1 107 ? 11.488 -4.308 -24.690 1.00 97.88 107 THR A CA 1
ATOM 830 C C . THR A 1 107 ? 11.095 -2.903 -25.107 1.00 97.88 107 THR A C 1
ATOM 832 O O . THR A 1 107 ? 10.576 -2.699 -26.203 1.00 97.88 107 THR A O 1
ATOM 835 N N . VAL A 1 108 ? 11.347 -1.939 -24.230 1.00 97.75 108 VAL A N 1
ATOM 836 C CA . VAL A 1 108 ? 11.133 -0.516 -24.490 1.00 97.75 108 VAL A CA 1
ATOM 837 C C . VAL A 1 108 ? 12.490 0.138 -24.678 1.00 97.75 108 VAL A C 1
ATOM 839 O O . VAL A 1 108 ? 13.351 0.010 -23.810 1.00 97.75 108 VAL A O 1
ATOM 842 N N . ASP A 1 109 ? 12.680 0.828 -25.794 1.00 96.81 109 ASP A N 1
ATOM 843 C CA . ASP A 1 109 ? 13.836 1.693 -25.998 1.00 96.81 109 ASP A CA 1
ATOM 844 C C . ASP A 1 109 ? 13.544 3.065 -25.385 1.00 96.81 109 ASP A C 1
ATOM 846 O O . ASP A 1 109 ? 12.688 3.804 -25.875 1.00 96.81 109 ASP A O 1
ATOM 850 N N . LEU A 1 110 ? 14.186 3.365 -24.255 1.00 94.88 110 LEU A N 1
ATOM 851 C CA . LEU A 1 110 ? 14.010 4.628 -23.543 1.00 94.88 110 LEU A CA 1
ATOM 852 C C . LEU A 1 110 ? 14.575 5.808 -24.334 1.00 94.88 110 LEU A C 1
ATOM 854 O O . LEU A 1 110 ? 15.577 5.679 -25.042 1.00 94.88 110 LEU A O 1
ATOM 858 N N . ALA A 1 111 ? 13.999 6.991 -24.116 1.00 82.25 111 ALA A N 1
ATOM 859 C CA . ALA A 1 111 ? 14.587 8.257 -24.531 1.00 82.25 111 ALA A CA 1
ATOM 860 C C . ALA A 1 111 ? 16.005 8.379 -23.933 1.00 82.25 111 ALA A C 1
ATOM 862 O O . ALA A 1 111 ? 16.191 8.596 -22.736 1.00 82.25 111 ALA A O 1
ATOM 863 N N . GLY A 1 112 ? 17.023 8.142 -24.765 1.00 76.75 112 GLY A N 1
ATOM 864 C CA . GLY A 1 112 ? 18.410 7.943 -24.327 1.00 76.75 112 GLY A CA 1
ATOM 865 C C . GLY A 1 112 ? 19.104 6.713 -24.921 1.00 76.75 112 GLY A C 1
ATOM 866 O O . GLY A 1 112 ? 20.290 6.530 -24.661 1.00 76.75 112 GLY A O 1
ATOM 867 N N . GLY A 1 113 ? 18.404 5.900 -25.723 1.00 84.94 113 GLY A N 1
ATOM 868 C CA . GLY A 1 113 ? 18.976 4.768 -26.466 1.00 84.94 113 GLY A CA 1
ATOM 869 C C . GLY A 1 113 ? 19.269 3.556 -25.585 1.00 84.94 113 GLY A C 1
ATOM 870 O O . GLY A 1 113 ? 20.256 2.845 -25.792 1.00 84.94 113 GLY A O 1
ATOM 871 N N . VAL A 1 114 ? 18.462 3.371 -24.540 1.00 91.12 114 VAL A N 1
ATOM 872 C CA . VAL A 1 114 ? 18.672 2.345 -23.524 1.00 91.12 114 VAL A CA 1
ATOM 873 C C . VAL A 1 114 ? 17.493 1.374 -23.526 1.00 91.12 114 VAL A C 1
ATOM 875 O O . VAL A 1 114 ? 16.413 1.727 -23.047 1.00 91.12 114 VAL A O 1
ATOM 878 N N . PRO A 1 115 ? 17.685 0.127 -23.993 1.00 94.75 115 PRO A N 1
ATOM 879 C CA . PRO A 1 115 ? 16.617 -0.857 -23.999 1.00 94.75 115 PRO A CA 1
ATOM 880 C C . PRO A 1 115 ? 16.390 -1.425 -22.594 1.00 94.75 115 PRO A C 1
ATOM 882 O O . PRO A 1 115 ? 17.312 -1.934 -21.949 1.00 94.75 115 PRO A O 1
ATOM 885 N N . VAL A 1 116 ? 15.142 -1.395 -22.131 1.00 96.00 116 VAL A N 1
ATOM 886 C CA . VAL A 1 116 ? 14.708 -1.976 -20.856 1.00 96.00 116 VAL A CA 1
ATOM 887 C C . VAL A 1 116 ? 13.651 -3.048 -21.083 1.00 96.00 116 VAL A C 1
ATOM 889 O O . VAL A 1 116 ? 12.774 -2.911 -21.932 1.00 96.00 116 VAL A O 1
ATOM 892 N N . MET A 1 117 ? 13.713 -4.127 -20.303 1.00 95.81 117 MET A N 1
ATOM 893 C CA . MET A 1 117 ? 12.621 -5.095 -20.232 1.00 95.81 117 MET A CA 1
ATOM 894 C C . MET A 1 117 ? 11.561 -4.602 -19.250 1.00 95.81 117 MET A C 1
ATOM 896 O O . MET A 1 117 ? 11.886 -4.291 -18.102 1.00 95.81 117 MET A O 1
ATOM 900 N N . ALA A 1 118 ? 10.306 -4.576 -19.687 1.00 97.00 118 ALA A N 1
ATOM 901 C CA . ALA A 1 118 ? 9.177 -4.113 -18.895 1.00 97.00 118 ALA A CA 1
ATOM 902 C C . ALA A 1 118 ? 7.982 -5.064 -18.995 1.00 97.00 118 ALA A C 1
ATOM 904 O O . ALA A 1 118 ? 7.768 -5.726 -20.011 1.00 97.00 118 ALA A O 1
ATOM 905 N N . HIS A 1 119 ? 7.175 -5.104 -17.939 1.00 97.19 119 HIS A N 1
ATOM 906 C CA . HIS A 1 119 ? 5.797 -5.574 -18.015 1.00 97.19 119 HIS A CA 1
ATOM 907 C C . HIS A 1 119 ? 4.984 -4.612 -18.878 1.00 97.19 119 HIS A C 1
ATOM 909 O O . HIS A 1 119 ? 5.251 -3.410 -18.889 1.00 97.19 119 HIS A O 1
ATOM 915 N N . LEU A 1 120 ? 4.000 -5.124 -19.608 1.00 96.69 120 LEU A N 1
ATOM 916 C CA . LEU A 1 120 ? 3.197 -4.306 -20.511 1.00 96.69 120 LEU A CA 1
ATOM 917 C C . LEU A 1 120 ? 1.765 -4.222 -20.008 1.00 96.69 120 LEU A C 1
ATOM 919 O O . LEU A 1 120 ? 1.134 -5.250 -19.782 1.00 96.69 120 LEU A O 1
ATOM 923 N N . HIS A 1 121 ? 1.239 -3.006 -19.907 1.00 95.44 121 HIS A N 1
ATOM 924 C CA . HIS A 1 121 ? -0.199 -2.806 -19.793 1.00 95.44 121 HIS A CA 1
ATOM 925 C C . HIS A 1 121 ? -0.923 -3.377 -21.028 1.00 95.44 121 HIS A C 1
ATOM 927 O O . HIS A 1 121 ? -0.408 -3.296 -22.150 1.00 95.44 121 HIS A O 1
ATOM 933 N N . ALA A 1 122 ? -2.128 -3.932 -20.852 1.00 92.44 122 ALA A N 1
ATOM 934 C CA . ALA A 1 122 ? -2.918 -4.599 -21.893 1.00 92.44 122 ALA A CA 1
ATOM 935 C C . ALA A 1 122 ? -3.124 -3.763 -23.171 1.00 92.44 122 ALA A C 1
ATOM 937 O O . ALA A 1 122 ? -3.264 -4.325 -24.260 1.00 92.44 122 ALA A O 1
ATOM 938 N N . GLN A 1 123 ? -3.094 -2.431 -23.070 1.00 92.06 123 GLN A N 1
ATOM 939 C CA . GLN A 1 123 ? -3.275 -1.520 -24.207 1.00 92.06 123 GLN A CA 1
ATOM 940 C C . GLN A 1 123 ? -2.000 -1.245 -25.023 1.00 92.06 123 GLN A C 1
ATOM 942 O O . GLN A 1 123 ? -2.130 -0.842 -26.172 1.00 92.06 123 GLN A O 1
ATOM 947 N N . CYS A 1 124 ? -0.799 -1.516 -24.501 1.00 94.19 124 CYS A N 1
ATOM 948 C CA . CYS A 1 124 ? 0.451 -1.256 -25.228 1.00 94.19 124 CYS A CA 1
ATOM 949 C C . CYS A 1 124 ? 0.574 -2.132 -26.483 1.00 94.19 124 CYS A C 1
ATOM 951 O O . CYS A 1 124 ? 0.237 -3.321 -26.431 1.00 94.19 124 CYS A O 1
ATOM 953 N N . ARG A 1 125 ? 1.091 -1.570 -27.577 1.00 94.88 125 ARG A N 1
ATOM 954 C CA . ARG A 1 125 ? 1.402 -2.246 -28.845 1.00 94.88 125 ARG A CA 1
ATOM 955 C C . ARG A 1 125 ? 2.801 -1.867 -29.336 1.00 94.88 125 ARG A C 1
ATOM 957 O O . ARG A 1 125 ? 3.323 -0.803 -29.012 1.00 94.88 125 ARG A O 1
ATOM 964 N N . ILE A 1 126 ? 3.422 -2.748 -30.122 1.00 96.69 126 ILE A N 1
ATOM 965 C CA . ILE A 1 126 ? 4.714 -2.450 -30.759 1.00 96.69 126 ILE A CA 1
ATOM 966 C C . ILE A 1 126 ? 4.588 -1.176 -31.606 1.00 96.69 126 ILE A C 1
ATOM 968 O O . ILE A 1 126 ? 3.643 -1.029 -32.377 1.00 96.69 126 ILE A O 1
ATOM 972 N N . GLY A 1 127 ? 5.568 -0.283 -31.476 1.00 95.06 127 GLY A N 1
ATOM 973 C CA . GLY A 1 127 ? 5.615 1.015 -32.144 1.00 95.06 127 GLY A CA 1
ATOM 974 C C . GLY A 1 127 ? 5.001 2.157 -31.333 1.00 95.06 127 GLY A C 1
ATOM 975 O O . GLY A 1 127 ? 5.236 3.314 -31.674 1.00 95.06 127 GLY A O 1
ATOM 976 N N . ASP A 1 128 ? 4.276 1.865 -30.249 1.00 94.81 128 ASP A N 1
ATOM 977 C CA . ASP A 1 128 ? 3.716 2.903 -29.387 1.00 94.81 128 ASP A CA 1
ATOM 978 C C . ASP A 1 128 ? 4.824 3.677 -28.665 1.00 94.81 128 ASP A C 1
ATOM 980 O O . ASP A 1 128 ? 5.800 3.105 -28.160 1.00 94.81 128 ASP A O 1
ATOM 984 N N . THR A 1 129 ? 4.618 4.988 -28.533 1.00 96.31 129 THR A N 1
ATOM 985 C CA . THR A 1 129 ? 5.285 5.771 -27.494 1.00 96.31 129 THR A CA 1
ATOM 986 C C . THR A 1 129 ? 4.664 5.404 -26.154 1.00 96.31 129 THR A C 1
ATOM 988 O O . THR A 1 129 ? 3.460 5.555 -25.955 1.00 96.31 129 THR A O 1
ATOM 991 N N . VAL A 1 130 ? 5.483 4.910 -25.233 1.00 96.81 130 VAL A N 1
ATOM 992 C CA . VAL A 1 130 ? 5.051 4.446 -23.916 1.00 96.81 130 VAL A CA 1
ATOM 993 C C . VAL A 1 130 ? 5.732 5.243 -22.816 1.00 96.81 130 VAL A C 1
ATOM 995 O O . VAL A 1 130 ? 6.877 5.671 -22.950 1.00 96.81 130 VAL A O 1
ATOM 998 N N . THR A 1 131 ? 5.038 5.400 -21.695 1.00 97.12 131 THR A N 1
ATOM 999 C CA . THR A 1 131 ? 5.625 5.891 -20.448 1.00 97.12 131 THR A CA 1
ATOM 1000 C C . THR A 1 131 ? 5.848 4.724 -19.500 1.00 97.12 131 THR A C 1
ATOM 1002 O O . THR A 1 131 ? 4.939 3.938 -19.232 1.00 97.12 131 THR A O 1
ATOM 1005 N N . LEU A 1 132 ? 7.057 4.607 -18.971 1.00 96.25 132 LEU A N 1
ATOM 1006 C CA . LEU A 1 132 ? 7.423 3.608 -17.981 1.00 96.25 132 LEU A CA 1
ATOM 1007 C C . LEU A 1 132 ? 7.192 4.133 -16.564 1.00 96.25 132 LEU A C 1
ATOM 1009 O O . LEU A 1 132 ? 7.407 5.302 -16.250 1.00 96.25 132 LEU A O 1
ATOM 1013 N N . ARG A 1 133 ? 6.803 3.238 -15.662 1.00 95.81 133 ARG A N 1
ATOM 1014 C CA . ARG A 1 133 ? 6.856 3.471 -14.217 1.00 95.81 133 ARG A CA 1
ATOM 1015 C C . ARG A 1 133 ? 7.558 2.310 -13.533 1.00 95.81 133 ARG A C 1
ATOM 1017 O O . ARG A 1 133 ? 7.557 1.183 -14.027 1.00 95.81 133 ARG A O 1
ATOM 1024 N N . LEU A 1 134 ? 8.161 2.610 -12.389 1.00 95.06 134 LEU A N 1
ATOM 1025 C CA . LEU A 1 134 ? 8.747 1.611 -11.508 1.00 95.06 134 LEU A CA 1
ATOM 1026 C C . LEU A 1 134 ? 7.731 1.213 -10.440 1.00 95.06 134 LEU A C 1
ATOM 1028 O O . LEU A 1 134 ? 7.215 2.073 -9.728 1.00 95.06 134 LEU A O 1
ATOM 1032 N N . PHE A 1 135 ? 7.500 -0.088 -10.308 1.00 94.31 135 PHE A N 1
ATOM 1033 C CA . PHE A 1 135 ? 6.704 -0.683 -9.238 1.00 94.31 135 PHE A CA 1
ATOM 1034 C C . PHE A 1 135 ? 7.580 -1.589 -8.382 1.00 94.31 135 PHE A C 1
ATOM 1036 O O . PHE A 1 135 ? 8.612 -2.075 -8.845 1.00 94.31 135 PHE A O 1
ATOM 1043 N N . LEU A 1 136 ? 7.160 -1.822 -7.142 1.00 93.38 136 LEU A N 1
ATOM 1044 C CA . LEU A 1 136 ? 7.674 -2.929 -6.345 1.00 93.38 136 LEU A CA 1
ATOM 1045 C C . LEU A 1 136 ? 6.804 -4.153 -6.619 1.00 93.38 136 LEU A C 1
ATOM 1047 O O . LEU A 1 136 ? 5.581 -4.077 -6.516 1.00 93.38 136 LEU A O 1
ATOM 1051 N N . ASP A 1 137 ? 7.431 -5.263 -6.994 1.00 92.31 137 ASP A N 1
ATOM 1052 C CA . ASP A 1 137 ? 6.752 -6.551 -7.068 1.00 92.31 137 ASP A CA 1
ATOM 1053 C C . ASP A 1 137 ? 6.520 -7.144 -5.663 1.00 92.31 137 ASP A C 1
ATOM 1055 O O . ASP A 1 137 ? 6.934 -6.590 -4.643 1.00 92.31 137 ASP A O 1
ATOM 1059 N N . LYS A 1 138 ? 5.882 -8.319 -5.596 1.00 89.31 138 LYS A N 1
ATOM 1060 C CA . LYS A 1 138 ? 5.611 -9.029 -4.331 1.00 89.31 138 LYS A CA 1
ATOM 1061 C C . LYS A 1 138 ? 6.872 -9.502 -3.583 1.00 89.31 138 LYS A C 1
ATOM 1063 O O . LYS A 1 138 ? 6.747 -10.063 -2.501 1.00 89.31 138 LYS A O 1
ATOM 1068 N N . ALA A 1 139 ? 8.064 -9.329 -4.157 1.00 90.75 139 ALA A N 1
ATOM 1069 C CA . ALA A 1 139 ? 9.357 -9.618 -3.538 1.00 90.75 139 ALA A CA 1
ATOM 1070 C C . ALA A 1 139 ? 10.129 -8.341 -3.150 1.00 90.75 139 ALA A C 1
ATOM 1072 O O . ALA A 1 139 ? 11.343 -8.419 -2.907 1.00 90.75 139 ALA A O 1
ATOM 1073 N N . ASP A 1 140 ? 9.463 -7.179 -3.157 1.00 90.38 140 ASP A N 1
ATOM 1074 C CA . ASP A 1 140 ? 10.038 -5.844 -2.973 1.00 90.38 140 ASP A CA 1
ATOM 1075 C C . ASP A 1 140 ? 11.143 -5.503 -3.988 1.00 90.38 140 ASP A C 1
ATOM 1077 O O . ASP A 1 140 ? 12.107 -4.784 -3.690 1.00 90.38 140 ASP A O 1
ATOM 1081 N N . ARG A 1 141 ? 11.045 -6.030 -5.214 1.00 93.31 141 ARG A N 1
ATOM 1082 C CA . ARG A 1 141 ? 11.986 -5.720 -6.296 1.00 93.31 141 ARG A CA 1
ATOM 1083 C C . ARG A 1 141 ? 11.371 -4.734 -7.262 1.00 93.31 141 ARG A C 1
ATOM 1085 O O . ARG A 1 141 ? 10.229 -4.878 -7.683 1.00 93.31 141 ARG A O 1
ATOM 1092 N N . ALA A 1 142 ? 12.173 -3.743 -7.647 1.00 94.38 142 ALA A N 1
ATOM 1093 C CA . ALA A 1 142 ? 11.797 -2.845 -8.723 1.00 94.38 142 ALA A CA 1
ATOM 1094 C C . ALA A 1 142 ? 11.602 -3.618 -10.030 1.00 94.38 142 ALA A C 1
ATOM 1096 O O . ALA A 1 142 ? 12.506 -4.328 -10.485 1.00 94.38 142 ALA A O 1
ATOM 1097 N N . VAL A 1 143 ? 10.447 -3.400 -10.644 1.00 95.38 143 VAL A N 1
ATOM 1098 C CA . VAL A 1 143 ? 10.107 -3.845 -11.991 1.00 95.38 143 VAL A CA 1
ATOM 1099 C C . VAL A 1 143 ? 9.605 -2.658 -12.800 1.00 95.38 143 VAL A C 1
ATOM 1101 O O . VAL A 1 143 ? 8.986 -1.736 -12.264 1.00 95.38 143 VAL A O 1
ATOM 1104 N N . PHE A 1 144 ? 9.883 -2.675 -14.098 1.00 96.56 144 PHE A N 1
ATOM 1105 C CA . PHE A 1 144 ? 9.334 -1.694 -15.023 1.00 96.56 144 PHE A CA 1
ATOM 1106 C C . PHE A 1 144 ? 7.968 -2.154 -15.508 1.00 96.56 144 PHE A C 1
ATOM 1108 O O . PHE A 1 144 ? 7.798 -3.324 -15.850 1.00 96.56 144 PHE A O 1
ATOM 1115 N N . MET A 1 145 ? 7.025 -1.224 -15.603 1.00 96.75 145 MET A N 1
ATOM 1116 C CA . MET A 1 145 ? 5.781 -1.423 -16.334 1.00 96.75 145 MET A CA 1
ATOM 1117 C C . MET A 1 145 ? 5.565 -0.271 -17.310 1.00 96.75 145 MET A C 1
ATOM 1119 O O . MET A 1 145 ? 5.723 0.890 -16.936 1.00 96.75 145 MET A O 1
ATOM 1123 N N . ALA A 1 146 ? 5.246 -0.605 -18.557 1.00 97.19 146 ALA A N 1
ATOM 1124 C CA . ALA A 1 146 ? 5.013 0.338 -19.639 1.00 97.19 146 ALA A CA 1
ATOM 1125 C C . ALA A 1 146 ? 3.515 0.581 -19.843 1.00 97.19 146 ALA A C 1
ATOM 1127 O O . ALA A 1 146 ? 2.723 -0.367 -19.824 1.00 97.19 146 ALA A O 1
ATOM 1128 N N . PHE A 1 147 ? 3.162 1.836 -20.107 1.00 96.38 147 PHE A N 1
ATOM 1129 C CA . PHE A 1 147 ? 1.804 2.297 -20.375 1.00 96.38 147 PHE A CA 1
ATOM 1130 C C . PHE A 1 147 ? 1.781 3.105 -21.670 1.00 96.38 147 PHE A C 1
ATOM 1132 O O . PHE A 1 147 ? 2.613 3.989 -21.851 1.00 96.38 147 PHE A O 1
ATOM 1139 N N . SER A 1 148 ? 0.818 2.829 -22.545 1.00 93.75 148 SER A N 1
ATOM 1140 C CA . SER A 1 148 ? 0.545 3.642 -23.736 1.00 93.75 148 SER A CA 1
ATOM 1141 C C . SER A 1 148 ? -0.107 4.979 -23.373 1.00 93.75 148 SER A C 1
ATOM 1143 O O . SER A 1 148 ? 0.176 5.998 -23.987 1.00 93.75 148 SER A O 1
ATOM 1145 N N . ASP A 1 149 ? -0.967 4.970 -22.353 1.00 90.94 149 ASP A N 1
ATOM 1146 C CA . ASP A 1 149 ? -1.675 6.140 -21.843 1.00 90.94 149 ASP A CA 1
ATOM 1147 C C . ASP A 1 149 ? -1.848 5.996 -20.324 1.00 90.94 149 ASP A C 1
ATOM 1149 O O . ASP A 1 149 ? -2.397 5.003 -19.843 1.00 90.94 149 ASP A O 1
ATOM 1153 N N . LEU A 1 150 ? -1.331 6.968 -19.571 1.00 88.81 150 LEU A N 1
ATOM 1154 C CA . LEU A 1 150 ? -1.382 6.999 -18.108 1.00 88.81 150 LEU A CA 1
ATOM 1155 C C . LEU A 1 150 ? -2.659 7.640 -17.552 1.00 88.81 150 LEU A C 1
ATOM 1157 O O . LEU A 1 150 ? -2.888 7.542 -16.345 1.00 88.81 150 LEU A O 1
ATOM 1161 N N . ASP A 1 151 ? -3.470 8.253 -18.408 1.00 87.44 151 ASP A N 1
ATOM 1162 C CA . ASP A 1 151 ? -4.744 8.875 -18.047 1.00 87.44 151 ASP A CA 1
ATOM 1163 C C . ASP A 1 151 ? -5.943 8.035 -18.520 1.00 87.44 151 ASP A C 1
ATOM 1165 O O . ASP A 1 151 ? -7.100 8.397 -18.290 1.00 87.44 151 ASP A O 1
ATOM 1169 N N . SER A 1 152 ? -5.675 6.879 -19.138 1.00 86.56 152 SER A N 1
ATOM 1170 C CA . SER A 1 152 ? -6.701 5.954 -19.613 1.00 86.56 152 SER A CA 1
ATOM 1171 C C . SER A 1 152 ? -7.624 5.520 -18.461 1.00 86.56 152 SER A C 1
ATOM 1173 O O . SER A 1 152 ? -7.148 5.039 -17.423 1.00 86.56 152 SER A O 1
ATOM 1175 N N . PRO A 1 153 ? -8.957 5.625 -18.629 1.00 82.19 153 PRO A N 1
ATOM 1176 C CA . PRO A 1 153 ? -9.913 5.184 -17.613 1.00 82.19 153 PRO A CA 1
ATOM 1177 C C . PRO A 1 153 ? -9.837 3.669 -17.366 1.00 82.19 153 PRO A C 1
ATOM 1179 O O . PRO A 1 153 ? -10.197 3.197 -16.286 1.00 82.19 153 PRO A O 1
ATOM 1182 N N . ASP A 1 154 ? -9.307 2.924 -18.339 1.00 87.00 154 ASP A N 1
ATOM 1183 C CA . ASP A 1 154 ? -9.237 1.466 -18.341 1.00 87.00 154 ASP A CA 1
ATOM 1184 C C . ASP A 1 154 ? -8.001 0.911 -17.622 1.00 87.00 154 ASP A C 1
ATOM 1186 O O . ASP A 1 154 ? -7.872 -0.304 -17.488 1.00 87.00 154 ASP A O 1
ATOM 1190 N N . LEU A 1 155 ? -7.094 1.763 -17.124 1.00 88.25 155 LEU A N 1
ATOM 1191 C CA . LEU A 1 155 ? -5.872 1.318 -16.436 1.00 88.25 155 LEU A CA 1
ATOM 1192 C C . LEU A 1 155 ? -6.149 0.292 -15.336 1.00 88.25 155 LEU A C 1
ATOM 1194 O O . LEU A 1 155 ? -5.390 -0.649 -15.123 1.00 88.25 155 LEU A O 1
ATOM 1198 N N . ARG A 1 156 ? -7.263 0.482 -14.626 1.00 88.69 156 ARG A N 1
ATOM 1199 C CA . ARG A 1 156 ? -7.658 -0.333 -13.473 1.00 88.69 156 ARG A CA 1
ATOM 1200 C C . ARG A 1 156 ? -8.211 -1.704 -13.862 1.00 88.69 156 ARG A C 1
ATOM 1202 O O . ARG A 1 156 ? -8.401 -2.536 -12.975 1.00 88.69 156 ARG A O 1
ATOM 1209 N N . GLU A 1 157 ? -8.487 -1.923 -15.144 1.00 89.75 157 GLU A N 1
ATOM 1210 C CA . GLU A 1 157 ? -9.023 -3.185 -15.657 1.00 89.75 157 GLU A CA 1
ATOM 1211 C C . GLU A 1 157 ? -7.914 -4.209 -15.965 1.00 89.75 157 GLU A C 1
ATOM 1213 O O . GLU A 1 157 ? -8.186 -5.396 -16.145 1.00 89.75 157 GLU A O 1
ATOM 1218 N N . ASP A 1 158 ? -6.648 -3.782 -15.970 1.00 90.88 158 ASP A N 1
ATOM 1219 C CA . ASP A 1 158 ? -5.506 -4.642 -16.266 1.00 90.88 158 ASP A CA 1
ATOM 1220 C C . ASP A 1 158 ? -5.102 -5.532 -15.076 1.00 90.88 158 ASP A C 1
ATOM 1222 O O . ASP A 1 158 ? -4.749 -5.075 -13.983 1.00 90.88 158 ASP A O 1
ATOM 1226 N N . ILE A 1 159 ? -5.122 -6.847 -15.307 1.00 88.44 159 ILE A N 1
ATOM 1227 C CA . ILE A 1 159 ? -4.809 -7.858 -14.289 1.00 88.44 159 ILE A CA 1
ATOM 1228 C C . ILE A 1 159 ? -3.325 -7.814 -13.886 1.00 88.44 159 ILE A C 1
ATOM 1230 O O . ILE A 1 159 ? -3.012 -8.039 -12.716 1.00 88.44 159 ILE A O 1
ATOM 1234 N N . GLN A 1 160 ? -2.405 -7.505 -14.808 1.00 91.19 160 GLN A N 1
ATOM 1235 C CA . GLN A 1 160 ? -0.973 -7.439 -14.494 1.00 91.19 160 GLN A CA 1
ATOM 1236 C C . GLN A 1 160 ? -0.661 -6.222 -13.613 1.00 91.19 160 GLN A C 1
ATOM 1238 O O . GLN A 1 160 ? 0.071 -6.353 -12.631 1.00 91.19 160 GLN A O 1
ATOM 1243 N N . LEU A 1 161 ? -1.269 -5.064 -13.891 1.00 91.75 161 LEU A N 1
ATOM 1244 C CA . LEU A 1 161 ? -1.177 -3.874 -13.046 1.00 91.75 161 LEU A CA 1
ATOM 1245 C C . LEU A 1 161 ? -1.761 -4.153 -11.664 1.00 91.75 161 LEU A C 1
ATOM 1247 O O . LEU A 1 161 ? -1.196 -3.737 -10.651 1.00 91.75 161 LEU A O 1
ATOM 1251 N N . ARG A 1 162 ? -2.873 -4.888 -11.600 1.00 90.00 162 ARG A N 1
ATOM 1252 C CA . ARG A 1 162 ? -3.492 -5.289 -10.334 1.00 90.00 162 ARG A CA 1
ATOM 1253 C C . ARG A 1 162 ? -2.600 -6.204 -9.488 1.00 90.00 162 ARG A C 1
ATOM 1255 O O . ARG A 1 162 ? -2.730 -6.186 -8.271 1.00 90.00 162 ARG A O 1
ATOM 1262 N N . GLU A 1 163 ? -1.691 -6.977 -10.083 1.00 88.94 163 GLU A N 1
ATOM 1263 C CA . GLU A 1 163 ? -0.697 -7.761 -9.326 1.00 88.94 163 GLU A CA 1
ATOM 1264 C C . GLU A 1 163 ? 0.438 -6.898 -8.745 1.00 88.94 163 GLU A C 1
ATOM 1266 O O . GLU A 1 163 ? 1.077 -7.319 -7.780 1.00 88.94 163 GLU A O 1
ATOM 1271 N N . LEU A 1 164 ? 0.671 -5.705 -9.306 1.00 89.56 164 LEU A N 1
ATOM 1272 C CA . LEU A 1 164 ? 1.694 -4.738 -8.876 1.00 89.56 164 LEU A CA 1
ATOM 1273 C C . LEU A 1 164 ? 1.131 -3.597 -8.011 1.00 89.56 164 LEU A C 1
ATOM 1275 O O . LEU A 1 164 ? 1.882 -2.748 -7.531 1.00 89.56 164 LEU A O 1
ATOM 1279 N N . THR A 1 165 ? -0.189 -3.540 -7.831 1.00 90.06 165 THR A N 1
ATOM 1280 C CA . THR A 1 165 ? -0.881 -2.454 -7.128 1.00 90.06 165 THR A CA 1
ATOM 1281 C C . THR A 1 165 ? -1.908 -2.988 -6.138 1.00 90.06 165 THR A C 1
ATOM 1283 O O . THR A 1 165 ? -2.349 -4.130 -6.200 1.00 90.06 165 THR A O 1
ATOM 1286 N N . ASN A 1 166 ? -2.321 -2.127 -5.210 1.00 90.62 166 ASN A N 1
ATOM 1287 C CA . ASN A 1 166 ? -3.246 -2.474 -4.132 1.00 90.62 166 ASN A CA 1
ATOM 1288 C C . ASN A 1 166 ? -4.601 -1.778 -4.308 1.00 90.62 166 ASN A C 1
ATOM 1290 O O . ASN A 1 166 ? -5.124 -1.173 -3.373 1.00 90.62 166 ASN A O 1
ATOM 1294 N N . ASP A 1 167 ? -5.145 -1.814 -5.526 1.00 91.62 167 ASP A N 1
ATOM 1295 C CA . ASP A 1 167 ? -6.402 -1.140 -5.856 1.00 91.62 167 ASP A CA 1
ATOM 1296 C C . ASP A 1 167 ? -7.590 -1.719 -5.045 1.00 91.62 167 ASP A C 1
ATOM 1298 O O . ASP A 1 167 ? -7.798 -2.942 -5.049 1.00 91.62 167 ASP A O 1
ATOM 1302 N N . PRO A 1 168 ? -8.394 -0.873 -4.365 1.00 92.50 168 PRO A N 1
ATOM 1303 C CA . PRO A 1 168 ? -9.502 -1.318 -3.520 1.00 92.50 168 PRO A CA 1
ATOM 1304 C C . PRO A 1 168 ? -10.727 -1.830 -4.293 1.00 92.50 168 PRO A C 1
ATOM 1306 O O . PRO A 1 168 ? -11.620 -2.412 -3.677 1.00 92.50 168 PRO A O 1
ATOM 1309 N N . ARG A 1 169 ? -10.811 -1.661 -5.619 1.00 91.62 169 ARG A N 1
ATOM 1310 C CA . ARG A 1 169 ? -11.967 -2.099 -6.417 1.00 91.62 169 ARG A CA 1
ATOM 1311 C C . ARG A 1 169 ? -12.235 -3.588 -6.237 1.00 91.62 169 ARG A C 1
ATOM 1313 O O . ARG A 1 169 ? -11.323 -4.403 -6.369 1.00 91.62 169 ARG A O 1
ATOM 1320 N N . HIS A 1 170 ? -13.485 -3.935 -5.944 1.00 91.75 170 HIS A N 1
ATOM 1321 C CA . HIS A 1 170 ? -13.959 -5.286 -5.617 1.00 91.75 170 HIS A CA 1
ATOM 1322 C C . HIS A 1 170 ? -13.370 -5.922 -4.340 1.00 91.75 170 HIS A C 1
ATOM 1324 O O . HIS A 1 170 ? -13.786 -7.021 -3.968 1.00 91.75 170 HIS A O 1
ATOM 1330 N N . ARG A 1 171 ? -12.463 -5.234 -3.631 1.00 93.31 171 ARG A N 1
ATOM 1331 C CA . ARG A 1 171 ? -11.836 -5.721 -2.395 1.00 93.31 171 ARG A CA 1
ATOM 1332 C C . ARG A 1 171 ? -12.732 -5.494 -1.188 1.00 93.31 171 ARG A C 1
ATOM 1334 O O . ARG A 1 171 ? -13.602 -4.620 -1.178 1.00 93.31 171 ARG A O 1
ATOM 1341 N N . ARG A 1 172 ? -12.476 -6.270 -0.145 1.00 96.12 172 ARG A N 1
ATOM 1342 C CA . ARG A 1 172 ? -13.100 -6.136 1.166 1.00 96.12 172 ARG A CA 1
ATOM 1343 C C . ARG A 1 172 ? -12.097 -5.549 2.151 1.00 96.12 172 ARG A C 1
ATOM 1345 O O . ARG A 1 172 ? -10.983 -6.058 2.284 1.00 96.12 172 ARG A O 1
ATOM 1352 N N . VAL A 1 173 ? -12.486 -4.474 2.821 1.00 98.00 173 VAL A N 1
ATOM 1353 C CA . VAL A 1 173 ? -11.576 -3.643 3.615 1.00 98.00 173 VAL A CA 1
ATOM 1354 C C . VAL A 1 173 ? -11.975 -3.693 5.083 1.00 98.00 173 VAL A C 1
ATOM 1356 O O . VAL A 1 173 ? -13.140 -3.479 5.391 1.00 98.00 173 VAL A O 1
ATOM 1359 N N . LEU A 1 174 ? -11.037 -3.952 5.988 1.00 98.44 174 LEU A N 1
ATOM 1360 C CA . LEU A 1 174 ? -11.220 -3.738 7.424 1.00 98.44 174 LEU A CA 1
ATOM 1361 C C . LEU A 1 174 ? -10.593 -2.396 7.799 1.00 98.44 174 LEU A C 1
ATOM 1363 O O . LEU A 1 174 ? -9.404 -2.198 7.568 1.00 98.44 174 LEU A O 1
ATOM 1367 N N . ILE A 1 175 ? -11.376 -1.488 8.377 1.00 98.31 175 ILE A N 1
ATOM 1368 C CA . ILE A 1 175 ? -10.889 -0.227 8.949 1.00 98.31 175 ILE A CA 1
ATOM 1369 C C . ILE A 1 175 ? -11.025 -0.342 10.460 1.00 98.31 175 ILE A C 1
ATOM 1371 O O . ILE A 1 175 ? -12.136 -0.484 10.970 1.00 98.31 175 ILE A O 1
ATOM 1375 N N . THR A 1 176 ? -9.909 -0.300 11.178 1.00 97.75 176 THR A N 1
ATOM 1376 C CA . THR A 1 176 ? -9.924 -0.359 12.643 1.00 97.75 176 THR A CA 1
ATOM 1377 C C . THR A 1 176 ? -10.256 1.009 13.228 1.00 97.75 176 THR A C 1
ATOM 1379 O O . THR A 1 176 ? -9.919 2.030 12.631 1.00 97.75 176 THR A O 1
ATOM 1382 N N . ASP A 1 177 ? -10.868 1.047 14.413 1.00 94.88 177 ASP A N 1
ATOM 1383 C CA . ASP A 1 177 ? -11.197 2.306 15.101 1.00 94.88 177 ASP A CA 1
ATOM 1384 C C . ASP A 1 177 ? -11.970 3.285 14.189 1.00 94.88 177 ASP A C 1
ATOM 1386 O O . ASP A 1 177 ? -11.698 4.482 14.117 1.00 94.88 177 ASP A O 1
ATOM 1390 N N . ALA A 1 178 ? -12.926 2.753 13.421 1.00 95.88 178 ALA A N 1
ATOM 1391 C CA . ALA A 1 178 ? -13.559 3.456 12.304 1.00 95.88 178 ALA A CA 1
ATOM 1392 C C . ALA A 1 178 ? -14.466 4.624 12.731 1.00 95.88 178 ALA A C 1
ATOM 1394 O O . ALA A 1 178 ? -14.844 5.447 11.901 1.00 95.88 178 ALA A O 1
ATOM 1395 N N . ARG A 1 179 ? -14.802 4.708 14.024 1.00 94.06 179 ARG A N 1
ATOM 1396 C CA . ARG A 1 179 ? -15.622 5.773 14.618 1.00 94.06 179 ARG A CA 1
ATOM 1397 C C . ARG A 1 179 ? -14.947 7.154 14.562 1.00 94.06 179 ARG A C 1
ATOM 1399 O O . ARG A 1 179 ? -15.620 8.168 14.719 1.00 94.06 179 ARG A O 1
ATOM 1406 N N . THR A 1 180 ? -13.633 7.225 14.351 1.00 92.25 180 THR A N 1
ATOM 1407 C CA . THR A 1 180 ? -12.915 8.504 14.253 1.00 92.25 180 THR A CA 1
ATOM 1408 C C . THR A 1 180 ? -13.295 9.279 12.981 1.00 92.25 180 THR A C 1
ATOM 1410 O O . THR A 1 180 ? -13.720 8.677 11.991 1.00 92.25 180 THR A O 1
ATOM 1413 N N . PRO A 1 181 ? -13.100 10.615 12.940 1.00 92.94 181 PRO A N 1
ATOM 1414 C CA . PRO A 1 181 ? -13.301 11.393 11.715 1.00 92.94 181 PRO A CA 1
ATOM 1415 C C . PRO A 1 181 ? -12.502 10.845 10.522 1.00 92.94 181 PRO A C 1
ATOM 1417 O O . PRO A 1 181 ? -13.013 10.797 9.402 1.00 92.94 181 PRO A O 1
ATOM 1420 N N . ALA A 1 182 ? -11.274 10.374 10.774 1.00 94.38 182 ALA A N 1
ATOM 1421 C CA . ALA A 1 182 ? -10.452 9.694 9.779 1.00 94.38 182 ALA A CA 1
ATOM 1422 C C . ALA A 1 182 ? -11.099 8.380 9.314 1.00 94.38 182 ALA A C 1
ATOM 1424 O O . ALA A 1 182 ? -11.213 8.155 8.111 1.00 94.38 182 ALA A O 1
ATOM 1425 N N . GLY A 1 183 ? -11.604 7.557 10.237 1.00 95.75 183 GLY A N 1
ATOM 1426 C CA . GLY A 1 183 ? -12.300 6.308 9.926 1.00 95.75 183 GLY A CA 1
ATOM 1427 C C . GLY A 1 183 ? -13.513 6.495 9.007 1.00 95.75 183 GLY A C 1
ATOM 1428 O O . GLY A 1 183 ? -13.627 5.815 7.983 1.00 95.75 183 GLY A O 1
ATOM 1429 N N . VAL A 1 184 ? -14.367 7.481 9.299 1.00 96.50 184 VAL A N 1
ATOM 1430 C CA . VAL A 1 184 ? -15.527 7.832 8.457 1.00 96.50 184 VAL A CA 1
ATOM 1431 C C . VAL A 1 184 ? -15.086 8.312 7.069 1.00 96.50 184 VAL A C 1
ATOM 1433 O O . VAL A 1 184 ? -15.664 7.913 6.052 1.00 96.50 184 VAL A O 1
ATOM 1436 N N . ALA A 1 185 ? -14.047 9.149 6.998 1.00 97.38 185 ALA A N 1
ATOM 1437 C CA . ALA A 1 185 ? -13.511 9.644 5.731 1.00 97.38 185 ALA A CA 1
ATOM 1438 C C . ALA A 1 185 ? -12.902 8.518 4.878 1.00 97.38 185 ALA A C 1
ATOM 1440 O O . ALA A 1 185 ? -13.154 8.456 3.672 1.00 97.38 185 ALA A O 1
ATOM 1441 N N . LEU A 1 186 ? -12.162 7.595 5.498 1.00 97.62 186 LEU A N 1
ATOM 1442 C CA . LEU A 1 186 ? -11.597 6.416 4.842 1.00 97.62 186 LEU A CA 1
ATOM 1443 C C . LEU A 1 186 ? -12.696 5.509 4.294 1.00 97.62 186 LEU A C 1
ATOM 1445 O O . LEU A 1 186 ? -12.615 5.097 3.140 1.00 97.62 186 LEU A O 1
ATOM 1449 N N . ALA A 1 187 ? -13.747 5.240 5.074 1.00 97.88 187 ALA A N 1
ATOM 1450 C CA . ALA A 1 187 ? -14.874 4.427 4.624 1.00 97.88 187 ALA A CA 1
ATOM 1451 C C . ALA A 1 187 ? -15.564 5.044 3.393 1.00 97.88 187 ALA A C 1
ATOM 1453 O O . ALA A 1 187 ? -15.830 4.354 2.403 1.00 97.88 187 ALA A O 1
ATOM 1454 N N . ARG A 1 188 ? -15.766 6.368 3.396 1.00 97.69 188 ARG A N 1
ATOM 1455 C CA . ARG A 1 188 ? -16.317 7.103 2.248 1.00 97.69 188 ARG A CA 1
ATOM 1456 C C . ARG A 1 188 ? -15.400 7.037 1.025 1.00 97.69 188 ARG A C 1
ATOM 1458 O O . ARG A 1 188 ? -15.872 6.789 -0.085 1.00 97.69 188 ARG A O 1
ATOM 1465 N N . ALA A 1 189 ? -14.097 7.238 1.215 1.00 97.44 189 ALA A N 1
ATOM 1466 C CA . ALA A 1 189 ? -13.112 7.200 0.137 1.00 97.44 189 ALA A CA 1
ATOM 1467 C C . ALA A 1 189 ? -12.989 5.798 -0.480 1.00 97.44 189 ALA A C 1
ATOM 1469 O O . ALA A 1 189 ? -13.003 5.667 -1.702 1.00 97.44 189 ALA A O 1
ATOM 1470 N N . MET A 1 190 ? -12.945 4.749 0.346 1.00 96.88 190 MET A N 1
ATOM 1471 C CA . MET A 1 190 ? -12.897 3.355 -0.107 1.00 96.88 190 MET A CA 1
ATOM 1472 C C . MET A 1 190 ? -14.176 2.954 -0.850 1.00 96.88 190 MET A C 1
ATOM 1474 O O . MET A 1 190 ? -14.099 2.279 -1.875 1.00 96.88 190 MET A O 1
ATOM 1478 N N . THR A 1 191 ? -15.339 3.433 -0.396 1.00 96.81 191 THR A N 1
ATOM 1479 C CA . THR A 1 191 ? -16.616 3.249 -1.105 1.00 96.81 191 THR A CA 1
ATOM 1480 C C . THR A 1 191 ? -16.566 3.883 -2.490 1.00 96.81 191 THR A C 1
ATOM 1482 O O . THR A 1 191 ? -16.823 3.211 -3.485 1.00 96.81 191 THR A O 1
ATOM 1485 N N . LYS A 1 192 ? -16.138 5.150 -2.581 1.00 96.12 192 LYS A N 1
ATOM 1486 C CA . LYS A 1 192 ? -15.964 5.850 -3.864 1.00 96.12 192 LYS A CA 1
ATOM 1487 C C . LYS A 1 192 ? -14.949 5.151 -4.777 1.00 96.12 192 LYS A C 1
ATOM 1489 O O . LYS A 1 192 ? -15.108 5.159 -5.992 1.00 96.12 192 LYS A O 1
ATOM 1494 N N . ALA A 1 193 ? -13.913 4.544 -4.202 1.00 93.19 193 ALA A N 1
ATOM 1495 C CA . ALA A 1 193 ? -12.895 3.815 -4.948 1.00 93.19 193 ALA A CA 1
ATOM 1496 C C . ALA A 1 193 ? -13.370 2.438 -5.462 1.00 93.19 193 ALA A C 1
ATOM 1498 O O . ALA A 1 193 ? -12.655 1.810 -6.247 1.00 93.19 193 ALA A O 1
ATOM 1499 N N . GLY A 1 194 ? -14.570 1.985 -5.075 1.00 93.50 194 GLY A N 1
ATOM 1500 C CA . GLY A 1 194 ? -15.186 0.744 -5.550 1.00 93.50 194 GLY A CA 1
ATOM 1501 C C . GLY A 1 194 ? -14.941 -0.473 -4.655 1.00 93.50 194 GLY A C 1
ATOM 1502 O O . GLY A 1 194 ? -15.018 -1.605 -5.140 1.00 93.50 194 GLY A O 1
ATOM 1503 N N . ALA A 1 195 ? -14.613 -0.273 -3.373 1.00 95.31 195 ALA A N 1
ATOM 1504 C CA . ALA A 1 195 ? -14.542 -1.370 -2.409 1.00 95.31 195 ALA A CA 1
ATOM 1505 C C . ALA A 1 195 ? -15.890 -2.102 -2.326 1.00 95.31 195 ALA A C 1
ATOM 1507 O O . ALA A 1 195 ? -16.942 -1.481 -2.195 1.00 95.31 195 ALA A O 1
ATOM 1508 N N . LYS A 1 196 ? -15.855 -3.438 -2.380 1.00 94.94 196 LYS A N 1
ATOM 1509 C CA . LYS A 1 196 ? -17.059 -4.285 -2.376 1.00 94.94 196 LYS A CA 1
ATOM 1510 C C . LYS A 1 196 ? -17.758 -4.281 -1.021 1.00 94.94 196 LYS A C 1
ATOM 1512 O O . LYS A 1 196 ? -18.981 -4.305 -0.950 1.00 94.94 196 LYS A O 1
ATOM 1517 N N . ARG A 1 197 ? -16.975 -4.325 0.056 1.00 96.56 197 ARG A N 1
ATOM 1518 C CA . ARG A 1 197 ? -17.474 -4.317 1.434 1.00 96.56 197 ARG A CA 1
ATOM 1519 C C . ARG A 1 197 ? -16.440 -3.694 2.352 1.00 96.56 197 ARG A C 1
ATOM 1521 O O . ARG A 1 197 ? -15.250 -3.961 2.206 1.00 96.56 197 ARG A O 1
ATOM 1528 N N . ILE A 1 198 ? -16.892 -2.912 3.317 1.00 98.31 198 ILE A N 1
ATOM 1529 C CA . ILE A 1 198 ? -16.047 -2.295 4.330 1.00 98.31 198 ILE A CA 1
ATOM 1530 C C . ILE A 1 198 ? -16.546 -2.758 5.697 1.00 98.31 198 ILE A C 1
ATOM 1532 O O . ILE A 1 198 ? -17.705 -2.559 6.047 1.00 98.31 198 ILE A O 1
ATOM 1536 N N . PHE A 1 199 ? -15.672 -3.391 6.465 1.00 98.31 199 PHE A N 1
ATOM 1537 C CA . PHE A 1 199 ? -15.880 -3.717 7.866 1.00 98.31 199 PHE A CA 1
ATOM 1538 C C . PHE A 1 199 ? -15.325 -2.561 8.699 1.00 98.31 199 PHE A C 1
ATOM 1540 O O . PHE A 1 199 ? -14.118 -2.326 8.726 1.00 98.31 199 PHE A O 1
ATOM 1547 N N . ALA A 1 200 ? -16.211 -1.799 9.327 1.00 97.94 200 ALA A N 1
ATOM 1548 C CA . ALA A 1 200 ? -15.872 -0.682 10.195 1.00 97.94 200 ALA A CA 1
ATOM 1549 C C . ALA A 1 200 ? -15.771 -1.190 11.640 1.00 97.94 200 ALA A C 1
ATOM 1551 O O . ALA A 1 200 ? -16.786 -1.402 12.299 1.00 97.94 200 ALA A O 1
ATOM 1552 N N . GLY A 1 201 ? -14.545 -1.424 12.109 1.00 97.31 201 GLY A N 1
ATOM 1553 C CA . GLY A 1 201 ? -14.269 -1.943 13.445 1.00 97.31 201 GLY A CA 1
ATOM 1554 C C . GLY A 1 201 ? -14.441 -0.881 14.526 1.00 97.31 201 GLY A C 1
ATOM 1555 O O . GLY A 1 201 ? -13.815 0.179 14.455 1.00 97.31 201 GLY A O 1
ATOM 1556 N N . ILE A 1 202 ? -15.286 -1.159 15.518 1.00 95.69 202 ILE A N 1
ATOM 1557 C CA . ILE A 1 202 ? -15.634 -0.235 16.603 1.00 95.69 202 ILE A CA 1
ATOM 1558 C C . ILE A 1 202 ? -15.676 -1.009 17.927 1.00 95.69 202 ILE A C 1
ATOM 1560 O O . ILE A 1 202 ? -16.463 -1.940 18.062 1.00 95.69 202 ILE A O 1
ATOM 1564 N N . GLY A 1 203 ? -14.871 -0.614 18.918 1.00 92.00 203 GLY A N 1
ATOM 1565 C CA . GLY A 1 203 ? -14.864 -1.270 20.237 1.00 92.00 203 GLY A CA 1
ATOM 1566 C C . GLY A 1 203 ? -16.092 -0.926 21.087 1.00 92.00 203 GLY A C 1
ATOM 1567 O O . GLY A 1 203 ? -16.761 -1.798 21.626 1.00 92.00 203 GLY A O 1
ATOM 1568 N N . ASP A 1 204 ? -16.465 0.355 21.128 1.00 87.19 204 ASP A N 1
ATOM 1569 C CA . ASP A 1 204 ? -17.581 0.869 21.936 1.00 87.19 204 ASP A CA 1
ATOM 1570 C C . ASP A 1 204 ? -18.875 1.036 21.118 1.00 87.19 204 ASP A C 1
ATOM 1572 O O . ASP A 1 204 ? -19.477 2.113 21.100 1.00 87.19 204 ASP A O 1
ATOM 1576 N N . ALA A 1 205 ? -19.317 -0.006 20.409 1.00 80.00 205 ALA A N 1
ATOM 1577 C CA . ALA A 1 205 ? -20.485 0.088 19.519 1.00 80.00 205 ALA A CA 1
ATOM 1578 C C . ALA A 1 205 ? -21.793 0.475 20.248 1.00 80.00 205 ALA A C 1
ATOM 1580 O O . ALA A 1 205 ? -22.691 1.071 19.654 1.00 80.00 205 ALA A O 1
ATOM 1581 N N . TRP A 1 206 ? -21.888 0.196 21.553 1.00 85.62 206 TRP A N 1
ATOM 1582 C CA . TRP A 1 206 ? -23.022 0.583 22.399 1.00 85.62 206 TRP A CA 1
ATOM 1583 C C . TRP A 1 206 ? -23.144 2.105 22.599 1.00 85.62 206 TRP A C 1
ATOM 1585 O O . TRP A 1 206 ? -24.241 2.611 22.834 1.00 85.62 206 TRP A O 1
ATOM 1595 N N . LYS A 1 207 ? -22.043 2.861 22.472 1.00 88.50 207 LYS A N 1
ATOM 1596 C CA . LYS A 1 207 ? -22.028 4.332 22.552 1.00 88.50 207 LYS A CA 1
ATOM 1597 C C . LYS A 1 207 ? -22.348 4.939 21.186 1.00 88.50 207 LYS A C 1
ATOM 1599 O O . LYS A 1 207 ? -21.450 5.468 20.525 1.00 88.50 207 LYS A O 1
ATOM 1604 N N . ARG A 1 208 ? -23.612 4.863 20.771 1.00 88.25 208 ARG A N 1
ATOM 1605 C CA . ARG A 1 208 ? -24.064 5.394 19.476 1.00 88.25 208 ARG A CA 1
ATOM 1606 C C . ARG A 1 208 ? -23.830 6.902 19.362 1.00 88.25 208 ARG A C 1
ATOM 1608 O O . ARG A 1 208 ? -24.051 7.644 20.316 1.00 88.25 208 ARG A O 1
ATOM 1615 N N . ASP A 1 209 ? -23.357 7.330 18.196 1.00 91.44 209 ASP A N 1
ATOM 1616 C CA . ASP A 1 209 ? -23.155 8.731 17.835 1.00 91.44 209 ASP A CA 1
ATOM 1617 C C . ASP A 1 209 ? -23.284 8.945 16.317 1.00 91.44 209 ASP A C 1
ATOM 1619 O O . ASP A 1 209 ? -23.448 7.995 15.545 1.00 91.44 209 ASP A O 1
ATOM 1623 N N . ALA A 1 210 ? -23.161 10.204 15.890 1.00 94.06 210 ALA A N 1
ATOM 1624 C CA . ALA A 1 210 ? -23.270 10.600 14.489 1.00 94.06 210 ALA A CA 1
ATOM 1625 C C . ALA A 1 210 ? -22.238 9.921 13.566 1.00 94.06 210 ALA A C 1
ATOM 1627 O O . ALA A 1 210 ? -22.490 9.776 12.371 1.00 94.06 210 ALA A O 1
ATOM 1628 N N . ALA A 1 211 ? -21.074 9.503 14.082 1.00 94.00 211 ALA A N 1
ATOM 1629 C CA . ALA A 1 211 ? -20.072 8.812 13.274 1.00 94.00 211 ALA A CA 1
ATOM 1630 C C . ALA A 1 211 ? -20.512 7.375 12.967 1.00 94.00 211 ALA A C 1
ATOM 1632 O O . ALA A 1 211 ? -20.392 6.934 11.825 1.00 94.00 211 ALA A O 1
ATOM 1633 N N . ILE A 1 212 ? -21.074 6.670 13.955 1.00 93.81 212 ILE A N 1
ATOM 1634 C CA . ILE A 1 212 ? -21.656 5.335 13.750 1.00 93.81 212 ILE A CA 1
ATOM 1635 C C . ILE A 1 212 ? -22.838 5.409 12.778 1.00 93.81 212 ILE A C 1
ATOM 1637 O O . ILE A 1 212 ? -22.891 4.631 11.830 1.00 93.81 212 ILE A O 1
ATOM 1641 N N . GLU A 1 213 ? -23.731 6.383 12.953 1.00 94.62 213 GLU A N 1
ATOM 1642 C CA . GLU A 1 213 ? -24.868 6.594 12.047 1.00 94.62 213 GLU A CA 1
ATOM 1643 C C . GLU A 1 213 ? -24.412 6.882 10.609 1.00 94.62 213 GLU A C 1
ATOM 1645 O O . GLU A 1 213 ? -24.951 6.320 9.656 1.00 94.62 213 GLU A O 1
ATOM 1650 N N . ALA A 1 214 ? -23.370 7.702 10.433 1.00 96.00 214 ALA A N 1
ATOM 1651 C CA . ALA A 1 214 ? -22.803 7.981 9.118 1.00 96.00 214 ALA A CA 1
ATOM 1652 C C . ALA A 1 214 ? -22.182 6.737 8.461 1.00 96.00 214 ALA A C 1
ATOM 1654 O O . ALA A 1 214 ? -22.267 6.591 7.241 1.00 96.00 214 ALA A O 1
ATOM 1655 N N . LEU A 1 215 ? -21.549 5.858 9.247 1.00 96.19 215 LEU A N 1
ATOM 1656 C CA . LEU A 1 215 ? -20.993 4.594 8.761 1.00 96.19 215 LEU A CA 1
ATOM 1657 C C . LEU A 1 215 ? -22.097 3.629 8.328 1.00 96.19 215 LEU A C 1
ATOM 1659 O O . LEU A 1 215 ? -22.025 3.083 7.233 1.00 96.19 215 LEU A O 1
ATOM 1663 N N . GLU A 1 216 ? -23.122 3.447 9.158 1.00 94.44 216 GLU A N 1
ATOM 1664 C CA . GLU A 1 216 ? -24.259 2.562 8.877 1.00 94.44 216 GLU A CA 1
ATOM 1665 C C . GLU A 1 216 ? -25.123 3.064 7.708 1.00 94.44 216 GLU A C 1
ATOM 1667 O O . GLU A 1 216 ? -25.726 2.262 7.000 1.00 94.44 216 GLU A O 1
ATOM 1672 N N . GLY A 1 217 ? -25.142 4.376 7.454 1.00 95.00 217 GLY A N 1
ATOM 1673 C CA . GLY A 1 217 ? -25.819 4.969 6.299 1.00 95.00 217 GLY A CA 1
ATOM 1674 C C . GLY A 1 217 ? -25.166 4.667 4.942 1.00 95.00 217 GLY A C 1
ATOM 1675 O O . GLY A 1 217 ? -25.744 4.997 3.907 1.00 95.00 217 GLY A O 1
ATOM 1676 N N . MET A 1 218 ? -23.971 4.065 4.911 1.00 96.56 218 MET A N 1
ATOM 1677 C CA . MET A 1 218 ? -23.290 3.667 3.674 1.00 96.56 218 MET A CA 1
ATOM 1678 C C . MET A 1 218 ? -23.571 2.193 3.346 1.00 96.56 218 MET A C 1
ATOM 1680 O O . MET A 1 218 ? -23.171 1.303 4.086 1.00 96.56 218 MET A O 1
ATOM 1684 N N . GLU A 1 219 ? -24.181 1.919 2.188 1.00 95.62 219 GLU A N 1
ATOM 1685 C CA . GLU A 1 219 ? -24.582 0.563 1.755 1.00 95.62 219 GLU A CA 1
ATOM 1686 C C . GLU A 1 219 ? -23.422 -0.456 1.761 1.00 95.62 219 GLU A C 1
ATOM 1688 O O . GLU A 1 219 ? -23.560 -1.615 2.163 1.00 95.62 219 GLU A O 1
ATOM 1693 N N . THR A 1 220 ? -22.233 -0.010 1.361 1.00 96.06 220 THR A N 1
ATOM 1694 C CA . THR A 1 220 ? -21.007 -0.815 1.296 1.00 96.06 220 THR A CA 1
ATOM 1695 C C . THR A 1 220 ? -20.360 -1.058 2.658 1.00 96.06 220 THR A C 1
ATOM 1697 O O . THR A 1 220 ? -19.407 -1.835 2.729 1.00 96.06 220 THR A O 1
ATOM 1700 N N . VAL A 1 221 ? -20.839 -0.446 3.742 1.00 97.94 221 VAL A N 1
ATOM 1701 C CA . VAL A 1 221 ? -20.216 -0.496 5.070 1.00 97.94 221 VAL A CA 1
ATOM 1702 C C . VAL A 1 221 ? -21.047 -1.361 6.023 1.00 97.94 221 VAL A C 1
ATOM 1704 O O . VAL A 1 221 ? -22.273 -1.347 6.022 1.00 97.94 221 VAL A O 1
ATOM 1707 N N . SER A 1 222 ? -20.365 -2.148 6.850 1.00 97.00 222 SER A N 1
ATOM 1708 C CA . SER A 1 222 ? -20.928 -2.803 8.035 1.00 97.00 222 SER A CA 1
ATOM 1709 C C . SER A 1 222 ? -20.070 -2.495 9.238 1.00 97.00 222 SER A C 1
ATOM 1711 O O . SER A 1 222 ? -18.859 -2.713 9.190 1.00 97.00 222 SER A O 1
ATOM 1713 N N . THR A 1 223 ? -20.697 -2.054 10.319 1.00 96.75 223 THR A N 1
ATOM 1714 C CA . THR A 1 223 ? -20.050 -1.936 11.622 1.00 96.75 223 THR A CA 1
ATOM 1715 C C . THR A 1 223 ? -19.826 -3.328 12.213 1.00 96.75 223 THR A C 1
ATOM 1717 O O . THR A 1 223 ? -20.669 -4.216 12.082 1.00 96.75 223 THR A O 1
ATOM 1720 N N . VAL A 1 224 ? -18.654 -3.545 12.808 1.00 96.88 224 VAL A N 1
ATOM 1721 C CA . VAL A 1 224 ? -18.285 -4.797 13.481 1.00 96.88 224 VAL A CA 1
ATOM 1722 C C . VAL A 1 224 ? -17.652 -4.482 14.838 1.00 96.88 224 VAL A C 1
ATOM 1724 O O . VAL A 1 224 ? -16.931 -3.482 14.942 1.00 96.88 224 VAL A O 1
ATOM 1727 N N . PRO A 1 225 ? -17.902 -5.293 15.881 1.00 96.44 225 PRO A N 1
ATOM 1728 C CA . PRO A 1 225 ? -17.240 -5.112 17.164 1.00 96.44 225 PRO A CA 1
ATOM 1729 C C . PRO A 1 225 ? -15.738 -5.370 17.003 1.00 96.44 225 PRO A C 1
ATOM 1731 O O . PRO A 1 225 ? -15.333 -6.413 16.497 1.00 96.44 225 PRO A O 1
ATOM 1734 N N . LEU A 1 226 ? -14.914 -4.398 17.391 1.00 97.38 226 LEU A N 1
ATOM 1735 C CA . LEU A 1 226 ? -13.457 -4.529 17.365 1.00 97.38 226 LEU A CA 1
ATOM 1736 C C . LEU A 1 226 ? -12.815 -3.603 18.396 1.00 97.38 226 LEU A C 1
ATOM 1738 O O . LEU A 1 226 ? -12.588 -2.421 18.121 1.00 97.38 226 LEU A O 1
ATOM 1742 N N . ASP A 1 227 ? -12.502 -4.149 19.565 1.00 96.50 227 ASP A N 1
ATOM 1743 C CA . ASP A 1 227 ? -11.670 -3.483 20.561 1.00 96.50 227 ASP A CA 1
ATOM 1744 C C . ASP A 1 227 ? -10.216 -3.947 20.417 1.00 96.50 227 ASP A C 1
ATOM 1746 O O . ASP A 1 227 ? -9.884 -5.107 20.636 1.00 96.50 227 ASP A O 1
ATOM 1750 N N . LEU A 1 228 ? -9.329 -3.023 20.049 1.00 96.62 228 LEU A N 1
ATOM 1751 C CA . LEU A 1 228 ? -7.902 -3.306 19.865 1.00 96.62 228 LEU A CA 1
ATOM 1752 C C . LEU A 1 228 ? -7.151 -3.542 21.185 1.00 96.62 228 LEU A C 1
ATOM 1754 O O . LEU A 1 228 ? -6.016 -4.027 21.174 1.00 96.62 228 LEU A O 1
ATOM 1758 N N . THR A 1 229 ? -7.760 -3.187 22.315 1.00 96.56 229 THR A N 1
ATOM 1759 C CA . THR A 1 229 ? -7.199 -3.428 23.648 1.00 96.56 229 THR A CA 1
ATOM 1760 C C . THR A 1 229 ? -7.519 -4.829 24.174 1.00 96.56 229 THR A C 1
ATOM 1762 O O . THR A 1 229 ? -6.863 -5.288 25.107 1.00 96.56 229 THR A O 1
ATOM 1765 N N . ASP A 1 230 ? -8.455 -5.541 23.537 1.00 97.31 230 ASP A N 1
ATOM 1766 C CA . ASP A 1 230 ? -8.865 -6.893 23.909 1.00 97.31 230 ASP A CA 1
ATOM 1767 C C . ASP A 1 230 ? -8.439 -7.919 22.849 1.00 97.31 230 ASP A C 1
ATOM 1769 O O . ASP A 1 230 ? -8.913 -7.924 21.713 1.00 97.31 230 ASP A O 1
ATOM 1773 N N . THR A 1 231 ? -7.559 -8.842 23.241 1.00 98.00 231 THR A N 1
ATOM 1774 C CA . THR A 1 231 ? -7.111 -9.940 22.374 1.00 98.00 231 THR A CA 1
ATOM 1775 C C . THR A 1 231 ? -8.279 -10.803 21.904 1.00 98.00 231 THR A C 1
ATOM 1777 O O . THR A 1 231 ? -8.335 -11.156 20.727 1.00 98.00 231 THR A O 1
ATOM 1780 N N . ARG A 1 232 ? -9.246 -11.088 22.783 1.00 97.88 232 ARG A N 1
ATOM 1781 C CA . ARG A 1 232 ? -10.381 -11.950 22.449 1.00 97.88 232 ARG A CA 1
ATOM 1782 C C . ARG A 1 232 ? -11.272 -11.304 21.391 1.00 97.88 232 ARG A C 1
ATOM 1784 O O . ARG A 1 232 ? -11.655 -11.976 20.439 1.00 97.88 232 ARG A O 1
ATOM 1791 N N . SER A 1 233 ? -11.539 -10.001 21.509 1.00 97.75 233 SER A N 1
ATOM 1792 C CA . SER A 1 233 ? -12.286 -9.246 20.496 1.00 97.75 233 SER A CA 1
ATOM 1793 C C . SER A 1 233 ? -11.650 -9.354 19.103 1.00 97.75 233 SER A C 1
ATOM 1795 O O . SER A 1 233 ? -12.357 -9.565 18.115 1.00 97.75 233 SER A O 1
ATOM 1797 N N . VAL A 1 234 ? -10.319 -9.248 19.011 1.00 98.25 234 VAL A N 1
ATOM 1798 C CA . VAL A 1 234 ? -9.593 -9.359 17.735 1.00 98.25 234 VAL A CA 1
ATOM 1799 C C . VAL A 1 234 ? -9.647 -10.786 17.175 1.00 98.25 234 VAL A C 1
ATOM 1801 O O . VAL A 1 234 ? -9.887 -10.962 15.977 1.00 98.25 234 VAL A O 1
ATOM 1804 N N . GLU A 1 235 ? -9.445 -11.797 18.022 1.00 98.19 235 GLU A N 1
ATOM 1805 C CA . GLU A 1 235 ? -9.475 -13.213 17.635 1.00 98.19 235 GLU A CA 1
ATOM 1806 C C . GLU A 1 235 ? -10.864 -13.655 17.153 1.00 98.19 235 GLU A C 1
ATOM 1808 O O . GLU A 1 235 ? -10.976 -14.278 16.094 1.00 98.19 235 GLU A O 1
ATOM 1813 N N . GLU A 1 236 ? -11.923 -13.292 17.883 1.00 97.94 236 GLU A N 1
ATOM 1814 C CA . GLU A 1 236 ? -13.312 -13.600 17.522 1.00 97.94 236 GLU A CA 1
ATOM 1815 C C . GLU A 1 236 ? -13.664 -12.991 16.158 1.00 97.94 236 GLU A C 1
ATOM 1817 O O . GLU A 1 236 ? -14.110 -13.705 15.254 1.00 97.94 236 GLU A O 1
ATOM 1822 N N . LEU A 1 237 ? -13.358 -11.704 15.949 1.00 98.12 237 LEU A N 1
ATOM 1823 C CA . LEU A 1 237 ? -13.603 -11.055 14.662 1.00 98.12 237 LEU A CA 1
ATOM 1824 C C . LEU A 1 237 ? -12.783 -11.701 13.533 1.00 98.12 237 LEU A C 1
ATOM 1826 O O . LEU A 1 237 ? -13.287 -11.893 12.422 1.00 98.12 237 LEU A O 1
ATOM 1830 N N . CYS A 1 238 ? -11.523 -12.062 13.790 1.00 97.81 238 CYS A N 1
ATOM 1831 C CA . CYS A 1 238 ? -10.707 -12.773 12.807 1.00 97.81 238 CYS A CA 1
ATOM 1832 C C . CYS A 1 238 ? -11.331 -14.126 12.427 1.00 97.81 238 CYS A C 1
ATOM 1834 O O . CYS A 1 238 ? -11.379 -14.468 11.242 1.00 97.81 238 CYS A O 1
ATOM 1836 N N . GLY A 1 239 ? -11.888 -14.862 13.392 1.00 97.25 239 GLY A N 1
ATOM 1837 C CA . GLY A 1 239 ? -12.623 -16.102 13.137 1.00 97.25 239 GLY A CA 1
ATOM 1838 C C . GLY A 1 239 ? -13.817 -15.915 12.193 1.00 97.25 239 GLY A C 1
ATOM 1839 O O . GLY A 1 239 ? -14.067 -16.753 11.324 1.00 97.25 239 GLY A O 1
ATOM 1840 N N . GLU A 1 240 ? -14.524 -14.789 12.294 1.00 96.88 240 GLU A N 1
ATOM 1841 C CA . GLU A 1 240 ? -15.719 -14.504 11.491 1.00 96.88 240 GLU A CA 1
ATOM 1842 C C . GLU A 1 240 ? -15.421 -13.951 10.085 1.00 96.88 240 GLU A C 1
ATOM 1844 O O . GLU A 1 240 ? -16.112 -14.274 9.097 1.00 96.88 240 GLU A O 1
ATOM 1849 N N . ILE A 1 241 ? -14.423 -13.064 9.987 1.00 96.38 241 ILE A N 1
ATOM 1850 C CA . ILE A 1 241 ? -14.151 -12.278 8.775 1.00 96.38 241 ILE A CA 1
ATOM 1851 C C . ILE A 1 241 ? -12.703 -12.324 8.286 1.00 96.38 241 ILE A C 1
ATOM 1853 O O . ILE A 1 241 ? -12.434 -11.745 7.240 1.00 96.38 241 ILE A O 1
ATOM 1857 N N . GLY A 1 242 ? -11.771 -13.025 8.929 1.00 92.94 242 GLY A N 1
ATOM 1858 C CA . GLY A 1 242 ? -10.361 -13.075 8.506 1.00 92.94 242 GLY A CA 1
ATOM 1859 C C . GLY A 1 242 ? -10.189 -13.567 7.062 1.00 92.94 242 GLY A C 1
ATOM 1860 O O . GLY A 1 242 ? -9.512 -12.945 6.242 1.00 92.94 242 GLY A O 1
ATOM 1861 N N . GLY A 1 243 ? -10.925 -14.616 6.677 1.00 90.56 243 GLY A N 1
ATOM 1862 C CA . GLY A 1 243 ? -11.014 -15.097 5.286 1.00 90.56 243 GLY A CA 1
ATOM 1863 C C . GLY A 1 243 ? -11.755 -14.148 4.327 1.00 90.56 243 GLY A C 1
ATOM 1864 O O . GLY A 1 243 ? -11.893 -14.426 3.131 1.00 90.56 243 GLY A O 1
ATOM 1865 N N . LYS A 1 244 ? -12.254 -13.023 4.844 1.00 92.88 244 LYS A N 1
ATOM 1866 C CA . LYS A 1 244 ? -12.979 -11.986 4.117 1.00 92.88 244 LYS A CA 1
ATOM 1867 C C . LYS A 1 244 ? -12.274 -10.631 4.081 1.00 92.88 244 LYS A C 1
ATOM 1869 O O . LYS A 1 244 ? -12.809 -9.741 3.436 1.00 92.88 244 LYS A O 1
ATOM 1874 N N . VAL A 1 245 ? -11.115 -10.465 4.716 1.00 96.06 245 VAL A N 1
ATOM 1875 C CA . VAL A 1 245 ? -10.348 -9.210 4.677 1.00 96.06 245 VAL A CA 1
ATOM 1876 C C . VAL A 1 245 ? -9.285 -9.288 3.588 1.00 96.06 245 VAL A C 1
ATOM 1878 O O . VAL A 1 245 ? -8.499 -10.235 3.553 1.00 96.06 245 VAL A O 1
ATOM 1881 N N . ASP A 1 246 ? -9.282 -8.311 2.683 1.00 95.56 246 ASP A N 1
ATOM 1882 C CA . ASP A 1 246 ? -8.323 -8.215 1.577 1.00 95.56 246 ASP A CA 1
ATOM 1883 C C . ASP A 1 246 ? -7.364 -7.027 1.782 1.00 95.56 246 ASP A C 1
ATOM 1885 O O . ASP A 1 246 ? -6.184 -7.101 1.437 1.00 95.56 246 ASP A O 1
ATOM 1889 N N . ILE A 1 247 ? -7.864 -5.947 2.389 1.00 97.00 247 ILE A N 1
ATOM 1890 C CA . ILE A 1 247 ? -7.089 -4.779 2.818 1.00 97.00 247 ILE A CA 1
ATOM 1891 C C . ILE A 1 247 ? -7.386 -4.531 4.296 1.00 97.00 247 ILE A C 1
ATOM 1893 O O . ILE A 1 247 ? -8.552 -4.445 4.679 1.00 97.00 247 ILE A O 1
ATOM 1897 N N . LEU A 1 248 ? -6.349 -4.381 5.116 1.00 98.00 248 LEU A N 1
ATOM 1898 C CA . LEU A 1 248 ? -6.479 -3.976 6.515 1.00 98.00 248 LEU A CA 1
ATOM 1899 C C . LEU A 1 248 ? -5.892 -2.576 6.683 1.00 98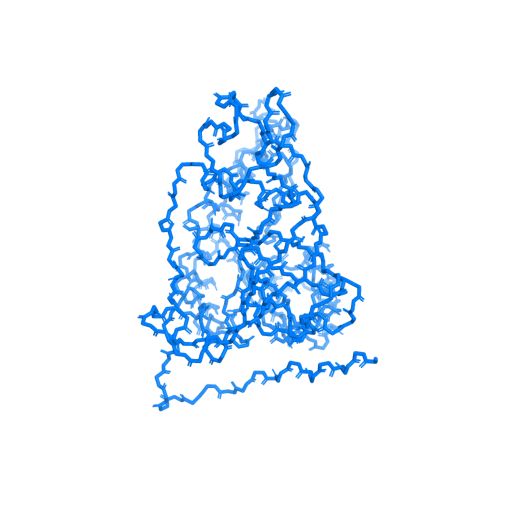.00 248 LEU A C 1
ATOM 1901 O O . LEU A 1 248 ? -4.725 -2.346 6.372 1.00 98.00 248 LEU A O 1
ATOM 1905 N N . VAL A 1 249 ? -6.708 -1.643 7.167 1.00 97.94 249 VAL A N 1
ATOM 1906 C CA . VAL A 1 249 ? -6.316 -0.271 7.490 1.00 97.94 249 VAL A CA 1
ATOM 1907 C C . VAL A 1 249 ? -6.291 -0.118 9.006 1.00 97.94 249 VAL A C 1
ATOM 1909 O O . VAL A 1 249 ? -7.332 0.010 9.653 1.00 97.94 249 VAL A O 1
ATOM 1912 N N . HIS A 1 250 ? -5.087 -0.129 9.565 1.00 97.19 250 HIS A N 1
ATOM 1913 C CA . HIS A 1 250 ? -4.836 0.170 10.963 1.00 97.19 250 HIS A CA 1
ATOM 1914 C C . HIS A 1 250 ? -4.903 1.691 11.170 1.00 97.19 250 HIS A C 1
ATOM 1916 O O . HIS A 1 250 ? -3.953 2.426 10.889 1.00 97.19 250 HIS A O 1
ATOM 1922 N N . ASN A 1 251 ? -6.075 2.146 11.609 1.00 95.56 251 ASN A N 1
ATOM 1923 C CA . ASN A 1 251 ? -6.469 3.544 11.819 1.00 95.56 251 ASN A CA 1
ATOM 1924 C C . ASN A 1 251 ? -6.660 3.861 13.318 1.00 95.56 251 ASN A C 1
ATOM 1926 O O . ASN A 1 251 ? -7.407 4.757 13.692 1.00 95.56 251 ASN A O 1
ATOM 1930 N N . ALA A 1 252 ? -6.010 3.101 14.201 1.00 91.25 252 ALA A N 1
ATOM 1931 C CA . ALA A 1 252 ? -6.089 3.356 15.633 1.00 91.25 252 ALA A CA 1
ATOM 1932 C C . ALA A 1 252 ? -5.542 4.750 15.962 1.00 91.25 252 ALA A C 1
ATOM 1934 O O . ALA A 1 252 ? -4.386 5.056 15.667 1.00 91.25 252 ALA A O 1
ATOM 1935 N N . GLU A 1 253 ? -6.359 5.582 16.605 1.00 84.06 253 GLU A N 1
ATOM 1936 C CA . GLU A 1 253 ? -5.952 6.922 17.007 1.00 84.06 253 GLU A CA 1
ATOM 1937 C C . GLU A 1 253 ? -6.314 7.190 18.470 1.00 84.06 253 GLU A C 1
ATOM 1939 O O . GLU A 1 253 ? -7.400 6.863 18.964 1.00 84.06 253 GLU A O 1
ATOM 1944 N N . GLN A 1 254 ? -5.370 7.802 19.184 1.00 87.06 254 GLN A N 1
ATOM 1945 C CA . GLN A 1 254 ? -5.596 8.388 20.496 1.00 87.06 254 GLN A CA 1
ATOM 1946 C C . GLN A 1 254 ? -4.610 9.540 20.700 1.00 87.06 254 GLN A C 1
ATOM 1948 O O . GLN A 1 254 ? -3.398 9.349 20.809 1.00 87.06 254 GLN A O 1
ATOM 1953 N N . VAL A 1 255 ? -5.139 10.761 20.750 1.00 87.12 255 VAL A N 1
ATOM 1954 C CA . VAL A 1 255 ? -4.334 11.971 20.936 1.00 87.12 255 VAL A CA 1
ATOM 1955 C C . VAL A 1 255 ? -4.574 12.527 22.336 1.00 87.12 255 VAL A C 1
ATOM 1957 O O . VAL A 1 255 ? -5.709 12.807 22.739 1.00 87.12 255 VAL A O 1
ATOM 1960 N N . ARG A 1 256 ? -3.487 12.666 23.096 1.00 86.06 256 ARG A N 1
ATOM 1961 C CA . ARG A 1 256 ? -3.452 13.328 24.403 1.00 86.06 256 ARG A CA 1
ATOM 1962 C C . ARG A 1 256 ? -2.206 14.213 24.474 1.00 86.06 256 ARG A C 1
ATOM 1964 O O . ARG A 1 256 ? -1.118 13.712 24.179 1.00 86.06 256 ARG A O 1
ATOM 1971 N N . PRO A 1 257 ? -2.340 15.505 24.823 1.00 87.06 257 PRO A N 1
ATOM 1972 C CA . PRO A 1 257 ? -1.183 16.353 25.069 1.00 87.06 257 PRO A CA 1
ATOM 1973 C C . PRO A 1 257 ? -0.446 15.874 26.321 1.00 87.06 257 PRO A C 1
ATOM 1975 O O . PRO A 1 257 ? -1.055 15.382 27.269 1.00 87.06 257 PRO A O 1
ATOM 1978 N N . GLY A 1 258 ? 0.871 16.027 26.327 1.00 84.38 258 GLY A N 1
ATOM 1979 C CA . GLY A 1 258 ? 1.723 15.613 27.432 1.00 84.38 258 GLY A CA 1
ATOM 1980 C C . GLY A 1 258 ? 3.153 15.358 26.977 1.00 84.38 258 GLY A C 1
ATOM 1981 O O . GLY A 1 258 ? 3.437 14.409 26.240 1.00 84.38 258 GLY A O 1
ATOM 1982 N N . GLY A 1 259 ? 4.073 16.194 27.452 1.00 84.81 259 GLY A N 1
ATOM 1983 C CA . GLY A 1 259 ? 5.502 15.931 27.332 1.00 84.81 259 GLY A CA 1
ATOM 1984 C C . GLY A 1 259 ? 5.966 14.891 28.346 1.00 84.81 259 GLY A C 1
ATOM 1985 O O . GLY A 1 259 ? 5.384 14.748 29.420 1.00 84.81 259 GLY A O 1
ATOM 1986 N N . VAL A 1 260 ? 7.059 14.190 28.037 1.00 86.56 260 VAL A N 1
ATOM 1987 C CA . VAL A 1 260 ? 7.630 13.158 28.926 1.00 86.56 260 VAL A CA 1
ATOM 1988 C C . VAL A 1 260 ? 7.976 13.731 30.310 1.00 86.56 260 VAL A C 1
ATOM 1990 O O . VAL A 1 260 ? 7.780 13.064 31.321 1.00 86.56 260 VAL A O 1
ATOM 1993 N N . MET A 1 261 ? 8.404 14.997 30.358 1.00 88.69 261 MET A N 1
ATOM 1994 C CA . MET A 1 261 ? 8.776 15.709 31.588 1.00 88.69 261 MET A CA 1
ATOM 1995 C C . MET A 1 261 ? 7.607 16.441 32.268 1.00 88.69 261 MET A C 1
ATOM 1997 O O . MET A 1 261 ? 7.795 17.011 33.337 1.00 88.69 261 MET A O 1
ATOM 2001 N N . ALA A 1 262 ? 6.406 16.449 31.677 1.00 82.19 262 ALA A N 1
ATOM 2002 C CA . ALA A 1 262 ? 5.265 17.213 32.197 1.00 82.19 262 ALA A CA 1
ATOM 2003 C C . ALA A 1 262 ? 4.596 16.562 33.428 1.00 82.19 262 ALA A C 1
ATOM 2005 O O . ALA A 1 262 ? 3.758 17.184 34.079 1.00 82.19 262 ALA A O 1
ATOM 2006 N N . GLY A 1 263 ? 4.975 15.322 33.766 1.00 75.38 263 GLY A N 1
ATOM 2007 C CA . GLY A 1 263 ? 4.379 14.543 34.855 1.00 75.38 263 GLY A CA 1
ATOM 2008 C C . GLY A 1 263 ? 2.962 14.038 34.541 1.00 75.38 263 GLY A C 1
ATOM 2009 O O . GLY A 1 263 ? 2.321 14.465 33.588 1.00 75.38 263 GLY A O 1
ATOM 2010 N N . ARG A 1 264 ? 2.469 13.080 35.341 1.00 75.00 264 ARG A N 1
ATOM 2011 C CA . ARG A 1 264 ? 1.080 12.548 35.340 1.00 75.00 264 ARG A CA 1
ATOM 2012 C C . ARG A 1 264 ? 0.550 11.878 34.050 1.00 75.00 264 ARG A C 1
ATOM 2014 O O . ARG A 1 264 ? -0.552 11.354 34.088 1.00 75.00 264 ARG A O 1
ATOM 2021 N N . GLY A 1 265 ? 1.329 11.783 32.970 1.00 83.69 265 GLY A N 1
ATOM 2022 C CA . GLY A 1 265 ? 0.898 11.183 31.691 1.00 83.69 265 GLY A CA 1
ATOM 2023 C C . GLY A 1 265 ? 1.149 9.676 31.498 1.00 83.69 265 GLY A C 1
ATOM 2024 O O . GLY A 1 265 ? 0.909 9.160 30.411 1.00 83.69 265 GLY A O 1
ATOM 2025 N N . ILE A 1 266 ? 1.659 8.943 32.501 1.00 89.31 266 ILE A N 1
ATOM 2026 C CA . ILE A 1 266 ? 2.039 7.519 32.333 1.00 89.31 266 ILE A CA 1
ATOM 2027 C C . ILE A 1 266 ? 0.819 6.626 32.062 1.00 89.31 266 ILE A C 1
ATOM 2029 O O . ILE A 1 266 ? 0.904 5.704 31.255 1.00 89.31 266 ILE A O 1
ATOM 2033 N N . ALA A 1 267 ? -0.310 6.880 32.729 1.00 90.19 267 ALA A N 1
ATOM 2034 C CA . ALA A 1 267 ? -1.531 6.102 32.519 1.00 90.19 267 ALA A CA 1
ATOM 2035 C C . ALA A 1 267 ? -2.060 6.269 31.084 1.00 90.19 267 ALA A C 1
ATOM 2037 O O . ALA A 1 267 ? -2.316 5.273 30.411 1.00 90.19 267 ALA A O 1
ATOM 2038 N N . ASP A 1 268 ? -2.116 7.510 30.592 1.00 89.25 268 ASP A N 1
ATOM 2039 C CA . ASP A 1 268 ? -2.494 7.814 29.208 1.00 89.25 268 ASP A CA 1
ATOM 2040 C C . ASP A 1 268 ? -1.515 7.193 28.206 1.00 89.25 268 ASP A C 1
ATOM 2042 O O . ASP A 1 268 ? -1.932 6.637 27.191 1.00 89.25 268 ASP A O 1
ATOM 2046 N N . ALA A 1 269 ? -0.211 7.232 28.505 1.00 90.69 269 ALA A N 1
ATOM 2047 C CA . ALA A 1 269 ? 0.806 6.599 27.674 1.00 90.69 269 ALA A CA 1
ATOM 2048 C C . ALA A 1 269 ? 0.586 5.085 27.572 1.00 90.69 269 ALA A C 1
ATOM 2050 O O . ALA A 1 269 ? 0.644 4.544 26.470 1.00 90.69 269 ALA A O 1
ATOM 2051 N N . LYS A 1 270 ? 0.288 4.402 28.685 1.00 93.44 270 LYS A N 1
ATOM 2052 C CA . LYS A 1 270 ? -0.031 2.966 28.680 1.00 93.44 270 LYS A CA 1
ATOM 2053 C C . LYS A 1 270 ? -1.265 2.667 27.832 1.00 93.44 270 LYS A C 1
ATOM 2055 O O . LYS A 1 270 ? -1.191 1.790 26.986 1.00 93.44 270 LYS A O 1
ATOM 2060 N N . GLN A 1 271 ? -2.353 3.420 28.003 1.00 92.56 271 GLN A N 1
ATOM 2061 C CA . GLN A 1 271 ? -3.577 3.238 27.208 1.00 92.56 271 GLN A CA 1
ATOM 2062 C C . GLN A 1 271 ? -3.335 3.448 25.709 1.00 92.56 271 GLN A C 1
ATOM 2064 O O . GLN A 1 271 ? -3.799 2.665 24.886 1.00 92.56 271 GLN A O 1
ATOM 2069 N N . LEU A 1 272 ? -2.559 4.473 25.352 1.00 92.69 272 LEU A N 1
ATOM 2070 C CA . LEU A 1 272 ? -2.167 4.714 23.970 1.00 92.69 272 LEU A CA 1
ATOM 2071 C C . LEU A 1 272 ? -1.353 3.544 23.394 1.00 92.69 272 LEU A C 1
ATOM 2073 O O . LEU A 1 272 ? -1.624 3.114 22.276 1.00 92.69 272 LEU A O 1
ATOM 2077 N N . HIS A 1 273 ? -0.364 3.028 24.131 1.00 95.25 273 HIS A N 1
ATOM 2078 C CA . HIS A 1 273 ? 0.425 1.877 23.677 1.00 95.25 273 HIS A CA 1
ATOM 2079 C C . HIS A 1 273 ? -0.439 0.620 23.562 1.00 95.25 273 HIS A C 1
ATOM 2081 O O . HIS A 1 273 ? -0.296 -0.123 22.596 1.00 95.25 273 HIS A O 1
ATOM 2087 N N . GLU A 1 274 ? -1.371 0.423 24.492 1.00 96.19 274 GLU A N 1
ATOM 2088 C CA . GLU A 1 274 ? -2.340 -0.670 24.459 1.00 96.19 274 GLU A CA 1
ATOM 2089 C C . GLU A 1 274 ? -3.150 -0.675 23.167 1.00 96.19 274 GLU A C 1
ATOM 2091 O O . GLU A 1 274 ? -3.220 -1.688 22.473 1.00 96.19 274 GLU A O 1
ATOM 2096 N N . LYS A 1 275 ? -3.691 0.486 22.796 1.00 94.81 275 LYS A N 1
ATOM 2097 C CA . LYS A 1 275 ? -4.526 0.624 21.606 1.00 94.81 275 LYS A CA 1
ATOM 2098 C C . LYS A 1 275 ? -3.722 0.606 20.303 1.00 94.81 275 LYS A C 1
ATOM 2100 O O . LYS A 1 275 ? -4.135 -0.045 19.351 1.00 94.81 275 LYS A O 1
ATOM 2105 N N . LEU A 1 276 ? -2.605 1.334 20.238 1.00 95.19 276 LEU A N 1
ATOM 2106 C CA . LEU A 1 276 ? -1.860 1.553 18.993 1.00 95.19 276 LEU A CA 1
ATOM 2107 C C . LEU A 1 276 ? -0.798 0.474 18.736 1.00 95.19 276 LEU A C 1
ATOM 2109 O O . LEU A 1 276 ? -0.718 -0.062 17.636 1.00 95.19 276 LEU A O 1
ATOM 2113 N N . VAL A 1 277 ? 0.025 0.160 19.740 1.00 96.69 277 VAL A N 1
ATOM 2114 C CA . VAL A 1 277 ? 1.176 -0.746 19.593 1.00 96.69 277 VAL A CA 1
ATOM 2115 C C . VAL A 1 277 ? 0.730 -2.192 19.779 1.00 96.69 277 VAL A C 1
ATOM 2117 O O . VAL A 1 277 ? 0.895 -3.012 18.879 1.00 96.69 277 VAL A O 1
ATOM 2120 N N . PHE A 1 278 ? 0.122 -2.508 20.924 1.00 97.88 278 PHE A N 1
ATOM 2121 C CA . PHE A 1 278 ? 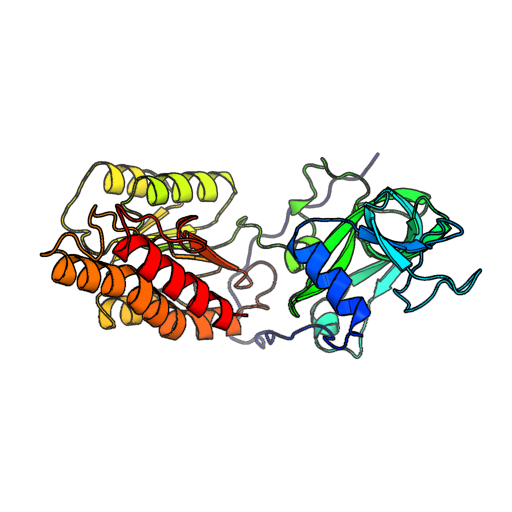-0.340 -3.868 21.198 1.00 97.88 278 PHE A CA 1
ATOM 2122 C C . PHE A 1 278 ? -1.573 -4.223 20.360 1.00 97.88 278 PHE A C 1
ATOM 2124 O O . PHE A 1 278 ? -1.660 -5.341 19.859 1.00 97.88 278 PHE A O 1
ATOM 2131 N N . GLY A 1 279 ? -2.455 -3.257 20.084 1.00 97.31 279 GLY A N 1
ATOM 2132 C CA . GLY A 1 279 ? -3.525 -3.414 19.097 1.00 97.31 279 GLY A CA 1
ATOM 2133 C C . GLY A 1 279 ? -3.019 -3.800 17.705 1.00 97.31 279 GLY A C 1
ATOM 2134 O O . GLY A 1 279 ? -3.534 -4.746 17.109 1.00 97.31 279 GLY A O 1
ATOM 2135 N N . PHE A 1 280 ? -1.957 -3.151 17.212 1.00 97.44 280 PHE A N 1
ATOM 2136 C CA . PHE A 1 280 ? -1.293 -3.559 15.969 1.00 97.44 280 PHE A CA 1
ATOM 2137 C C . PHE A 1 280 ? -0.778 -5.002 16.041 1.00 97.44 280 PHE A C 1
ATOM 2139 O O . PHE A 1 280 ? -1.001 -5.774 15.111 1.00 97.44 280 PHE A O 1
ATOM 2146 N N . MET A 1 281 ? -0.105 -5.376 17.135 1.00 97.94 281 MET A N 1
ATOM 2147 C CA . MET A 1 281 ? 0.452 -6.724 17.299 1.00 97.94 281 MET A CA 1
ATOM 2148 C C . MET A 1 281 ? -0.643 -7.795 17.291 1.00 97.94 281 MET A C 1
ATOM 2150 O O . MET A 1 281 ? -0.532 -8.757 16.538 1.00 97.94 281 MET A O 1
ATOM 2154 N N . ARG A 1 282 ? -1.744 -7.585 18.025 1.00 98.25 282 ARG A N 1
ATOM 2155 C CA . ARG A 1 282 ? -2.907 -8.492 18.036 1.00 98.25 282 ARG A CA 1
ATOM 2156 C C . ARG A 1 282 ? -3.494 -8.690 16.645 1.00 98.25 282 ARG A C 1
ATOM 2158 O O . ARG A 1 282 ? -3.778 -9.817 16.236 1.00 98.25 282 ARG A O 1
ATOM 2165 N N . LEU A 1 283 ? -3.660 -7.594 15.899 1.00 97.94 283 LEU A N 1
ATOM 2166 C CA . LEU A 1 283 ? -4.127 -7.655 14.516 1.00 97.94 283 LEU A CA 1
ATOM 2167 C C . LEU A 1 283 ? -3.139 -8.434 13.645 1.00 97.94 283 LEU A C 1
ATOM 2169 O O . LEU A 1 283 ? -3.565 -9.236 12.819 1.00 97.94 283 LEU A O 1
ATOM 2173 N N . ALA A 1 284 ? -1.834 -8.197 13.796 1.00 96.94 284 ALA A N 1
ATOM 2174 C CA . ALA A 1 284 ? -0.807 -8.833 12.978 1.00 96.94 284 ALA A CA 1
ATOM 2175 C C . ALA A 1 284 ? -0.732 -10.342 13.243 1.00 96.94 284 ALA A C 1
ATOM 2177 O O . ALA A 1 284 ? -0.651 -11.121 12.295 1.00 96.94 284 ALA A O 1
ATOM 2178 N N . GLU A 1 285 ? -0.830 -10.755 14.505 1.00 96.44 285 GLU A N 1
ATOM 2179 C CA . GLU A 1 285 ? -0.867 -12.161 14.915 1.00 96.44 285 GLU A CA 1
ATOM 2180 C C . GLU A 1 285 ? -2.130 -12.870 14.407 1.00 96.44 285 GLU A C 1
ATOM 2182 O O . GLU A 1 285 ? -2.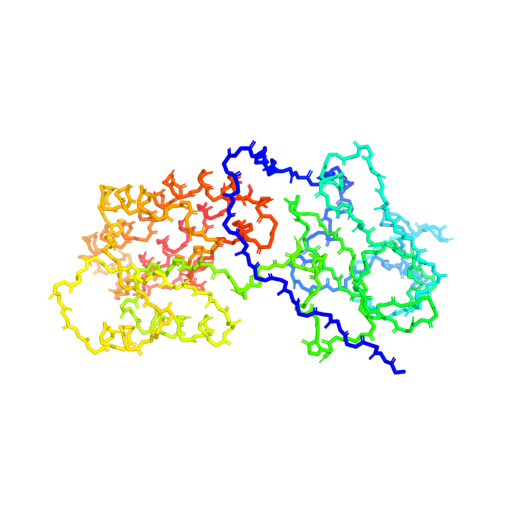040 -13.979 13.879 1.00 96.44 285 GLU A O 1
ATOM 2187 N N . SER A 1 286 ? -3.293 -12.213 14.484 1.00 96.94 286 SER A N 1
ATOM 2188 C CA . SER A 1 286 ? -4.578 -12.815 14.103 1.00 96.94 286 SER A CA 1
ATOM 2189 C C . SER A 1 286 ? -4.842 -12.772 12.592 1.00 96.94 286 SER A C 1
ATOM 2191 O O . SER A 1 286 ? -5.099 -13.799 11.965 1.00 96.94 286 SER A O 1
ATOM 2193 N N . PHE A 1 287 ? -4.792 -11.586 11.978 1.00 97.31 287 PHE A N 1
ATOM 2194 C CA . PHE A 1 287 ? -5.137 -11.385 10.565 1.00 97.31 287 PHE A CA 1
ATOM 2195 C C . PHE A 1 287 ? -3.955 -11.627 9.622 1.00 97.31 287 PHE A C 1
ATOM 2197 O O . PHE A 1 287 ? -4.171 -12.038 8.480 1.00 97.31 287 PHE A O 1
ATOM 2204 N N . GLY A 1 288 ? -2.714 -11.407 10.069 1.00 94.75 288 GLY A N 1
ATOM 2205 C CA . GLY A 1 288 ? -1.517 -11.495 9.227 1.00 94.75 288 GLY A CA 1
ATOM 2206 C C . GLY A 1 288 ? -1.354 -12.846 8.517 1.00 94.75 288 GLY A C 1
ATOM 2207 O O . GLY A 1 288 ? -1.272 -12.860 7.284 1.00 94.75 288 GLY A O 1
ATOM 2208 N N . PRO A 1 289 ? -1.368 -13.993 9.228 1.00 93.31 289 PRO A N 1
ATOM 2209 C CA . PRO A 1 289 ? -1.257 -15.311 8.600 1.00 93.31 289 PRO A CA 1
ATOM 2210 C C . PRO A 1 289 ? -2.382 -15.595 7.596 1.00 93.31 289 PRO A C 1
ATOM 2212 O O . PRO A 1 289 ? -2.129 -16.106 6.500 1.00 93.31 289 PRO A O 1
ATOM 2215 N N . VAL A 1 290 ? -3.618 -15.212 7.935 1.00 92.50 290 VAL A N 1
ATOM 2216 C CA . VAL A 1 290 ? -4.796 -15.430 7.083 1.00 92.50 290 VAL A CA 1
ATOM 2217 C C . VAL A 1 290 ? -4.695 -14.603 5.805 1.00 92.50 290 VAL A C 1
ATOM 2219 O O . VAL A 1 290 ? -4.853 -15.146 4.710 1.00 92.50 290 VAL A O 1
ATOM 2222 N N . MET A 1 291 ? -4.366 -13.316 5.920 1.00 93.50 291 MET A N 1
ATOM 2223 C CA . MET A 1 291 ? -4.145 -12.440 4.770 1.00 93.50 291 MET A CA 1
ATOM 2224 C C . MET A 1 291 ? -2.994 -12.960 3.904 1.00 93.50 291 MET A C 1
ATOM 2226 O O . MET A 1 291 ? -3.175 -13.163 2.706 1.00 93.50 291 MET A O 1
ATOM 2230 N N . ARG A 1 292 ? -1.840 -13.289 4.497 1.00 91.06 292 ARG A N 1
ATOM 2231 C CA . ARG A 1 292 ? -0.680 -13.811 3.758 1.00 91.06 292 ARG A CA 1
ATOM 2232 C C . ARG A 1 292 ? -1.023 -15.061 2.948 1.00 91.06 292 ARG A C 1
ATOM 2234 O O . ARG A 1 292 ? -0.655 -15.146 1.778 1.00 91.06 292 ARG A O 1
ATOM 2241 N N . SER A 1 293 ? -1.766 -16.006 3.530 1.00 89.06 293 SER A N 1
ATOM 2242 C CA . SER A 1 293 ? -2.172 -17.241 2.839 1.00 89.06 293 SER A CA 1
ATOM 2243 C C . SER A 1 293 ? -3.040 -16.992 1.597 1.00 89.06 293 SER A C 1
ATOM 2245 O O . SER A 1 293 ? -3.070 -17.810 0.680 1.00 89.06 293 SER A O 1
ATOM 2247 N N . ARG A 1 294 ? -3.703 -15.833 1.544 1.00 90.00 294 ARG A N 1
ATOM 2248 C CA . ARG A 1 294 ? -4.632 -15.421 0.491 1.00 90.00 294 ARG A CA 1
ATOM 2249 C C . ARG A 1 294 ? -4.024 -14.414 -0.484 1.00 90.00 294 ARG A C 1
ATOM 2251 O O . ARG A 1 294 ? -4.729 -13.918 -1.358 1.00 90.00 294 ARG A O 1
ATOM 2258 N N . GLY A 1 295 ? -2.722 -14.126 -0.403 1.00 87.81 295 GLY A N 1
ATOM 2259 C CA . GLY A 1 295 ? -2.025 -13.166 -1.279 1.00 87.81 295 GLY A CA 1
ATOM 2260 C C . GLY A 1 295 ? -1.992 -13.527 -2.776 1.00 87.81 295 GLY A C 1
ATOM 2261 O O . GLY A 1 295 ? -1.520 -12.741 -3.603 1.00 87.81 295 GLY A O 1
ATOM 2262 N N . ALA A 1 296 ? -2.503 -14.707 -3.139 1.00 86.06 296 ALA A N 1
ATOM 2263 C CA . ALA A 1 296 ? -2.635 -15.192 -4.511 1.00 86.06 296 ALA A CA 1
ATOM 2264 C C . ALA A 1 296 ? -4.074 -15.596 -4.896 1.00 86.06 296 ALA A C 1
ATOM 2266 O O . ALA A 1 296 ? -4.253 -16.281 -5.899 1.00 86.06 296 ALA A O 1
ATOM 2267 N N . ASP A 1 297 ? -5.110 -15.155 -4.165 1.00 85.44 297 ASP A N 1
ATOM 2268 C CA . ASP A 1 297 ? -6.529 -15.405 -4.507 1.00 85.44 297 ASP A CA 1
ATOM 2269 C C . ASP A 1 297 ? -7.012 -14.577 -5.736 1.00 85.44 297 ASP A C 1
ATOM 2271 O O . ASP A 1 297 ? -8.098 -13.991 -5.741 1.00 85.44 297 ASP A O 1
ATOM 2275 N N . GLY A 1 298 ? -6.193 -14.491 -6.791 1.00 82.00 298 GLY A N 1
ATOM 2276 C CA . GLY A 1 298 ? -6.477 -13.801 -8.052 1.00 82.00 298 GLY A CA 1
ATOM 2277 C C . GLY A 1 298 ? -7.015 -12.380 -7.859 1.00 82.00 298 GLY A C 1
ATOM 2278 O O . GLY A 1 298 ? -6.436 -11.562 -7.138 1.00 82.00 298 GLY A O 1
ATOM 2279 N N . VAL A 1 299 ? -8.185 -12.102 -8.447 1.00 81.88 299 VAL A N 1
ATOM 2280 C CA . VAL A 1 299 ? -8.851 -10.786 -8.376 1.00 81.88 299 VAL A CA 1
ATOM 2281 C C . VAL A 1 299 ? -9.115 -10.331 -6.935 1.00 81.88 299 VAL A C 1
ATOM 2283 O O . VAL A 1 299 ? -9.152 -9.123 -6.706 1.00 81.88 299 VAL A O 1
ATOM 2286 N N . ASN A 1 300 ? -9.233 -11.269 -5.983 1.00 82.06 300 ASN A N 1
ATOM 2287 C CA . ASN A 1 300 ? -9.519 -11.054 -4.559 1.00 82.06 300 ASN A CA 1
ATOM 2288 C C . ASN A 1 300 ? -8.390 -11.474 -3.602 1.00 82.06 300 ASN A C 1
ATOM 2290 O O . ASN A 1 300 ? -8.628 -11.654 -2.407 1.00 82.06 300 ASN A O 1
ATOM 2294 N N . ALA A 1 301 ? -7.152 -11.566 -4.100 1.00 83.25 301 ALA A N 1
ATOM 2295 C CA . ALA A 1 301 ? -5.963 -11.616 -3.255 1.00 83.25 301 ALA A CA 1
ATOM 2296 C C . ALA A 1 301 ? -6.023 -10.657 -2.040 1.00 83.25 301 ALA A C 1
ATOM 2298 O O . ALA A 1 301 ? -6.487 -9.521 -2.141 1.00 83.25 301 ALA A O 1
ATOM 2299 N N . ALA A 1 302 ? -5.540 -11.084 -0.880 1.00 75.12 302 ALA A N 1
ATOM 2300 C CA . ALA A 1 302 ? -5.234 -10.117 0.169 1.00 75.12 302 ALA A CA 1
ATOM 2301 C C . ALA A 1 302 ? -3.988 -9.334 -0.257 1.00 75.12 302 ALA A C 1
ATOM 2303 O O . ALA A 1 302 ? -2.979 -9.934 -0.627 1.00 75.12 302 ALA A O 1
ATOM 2304 N N . THR A 1 303 ? -4.083 -8.010 -0.280 1.00 82.62 303 THR A N 1
ATOM 2305 C CA . THR A 1 303 ? -3.121 -7.181 -1.018 1.00 82.62 303 THR A CA 1
ATOM 2306 C C . THR A 1 303 ? -2.431 -6.132 -0.169 1.00 82.62 303 THR A C 1
ATOM 2308 O O . THR A 1 303 ? -1.302 -5.780 -0.482 1.00 82.62 303 THR A O 1
ATOM 2311 N N . ALA A 1 304 ? -3.044 -5.633 0.910 1.00 93.38 304 ALA A N 1
ATOM 2312 C CA . ALA A 1 304 ? -2.437 -4.520 1.636 1.00 93.38 304 ALA A CA 1
ATOM 2313 C C . ALA A 1 304 ? -2.682 -4.517 3.142 1.00 93.38 304 ALA A C 1
ATOM 2315 O O . ALA A 1 304 ? -3.794 -4.734 3.622 1.00 93.38 304 ALA A O 1
ATOM 2316 N N . TRP A 1 305 ? -1.619 -4.150 3.854 1.00 94.81 305 TRP A N 1
ATOM 2317 C CA . TRP A 1 305 ? -1.647 -3.684 5.230 1.00 94.81 305 TRP A CA 1
ATOM 2318 C C . TRP A 1 305 ? -1.271 -2.202 5.248 1.00 94.81 305 TRP A C 1
ATOM 2320 O O . TRP A 1 305 ? -0.166 -1.831 4.850 1.00 94.81 305 TRP A O 1
ATOM 2330 N N . VAL A 1 306 ? -2.180 -1.343 5.701 1.00 95.56 306 VAL A N 1
ATOM 2331 C CA . VAL A 1 306 ? -2.009 0.113 5.690 1.00 95.56 306 VAL A CA 1
ATOM 2332 C C . VAL A 1 306 ? -2.036 0.628 7.120 1.00 95.56 306 VAL A C 1
ATOM 2334 O O . VAL A 1 306 ? -3.021 0.440 7.821 1.00 95.56 306 VAL A O 1
ATOM 2337 N N . ASN A 1 307 ? -0.971 1.304 7.549 1.00 95.25 307 ASN A N 1
ATOM 2338 C CA . ASN A 1 307 ? -0.902 1.932 8.868 1.00 95.25 307 ASN A CA 1
ATOM 2339 C C . ASN A 1 307 ? -1.034 3.449 8.729 1.00 95.25 307 ASN A C 1
ATOM 2341 O O . ASN A 1 307 ? -0.243 4.068 8.015 1.00 95.25 307 ASN A O 1
ATOM 2345 N N . LEU A 1 308 ? -1.985 4.048 9.443 1.00 94.75 308 LEU A N 1
ATOM 2346 C CA . LEU A 1 308 ? -2.079 5.497 9.574 1.00 94.75 308 LEU A CA 1
ATOM 2347 C C . LEU A 1 308 ? -1.321 5.937 10.820 1.00 94.75 308 LEU A C 1
ATOM 2349 O O . LEU A 1 308 ? -1.767 5.752 11.948 1.00 94.75 308 LEU A O 1
ATOM 2353 N N . LEU A 1 309 ? -0.130 6.487 10.597 1.00 94.31 309 LEU A N 1
ATOM 2354 C CA . LEU A 1 309 ? 0.762 6.940 11.655 1.00 94.31 309 LEU A CA 1
ATOM 2355 C C . LEU A 1 309 ? 0.995 8.442 11.544 1.00 94.31 309 LEU A C 1
ATOM 2357 O O . LEU A 1 309 ? 1.012 9.012 10.454 1.00 94.31 309 LEU A O 1
ATOM 2361 N N . SER A 1 310 ? 1.221 9.072 12.691 1.00 93.50 310 SER A N 1
ATOM 2362 C CA . SER A 1 310 ? 1.637 10.467 12.757 1.00 93.50 310 SER A CA 1
ATOM 2363 C C . SER A 1 310 ? 3.011 10.663 12.108 1.00 93.50 310 SER A C 1
ATOM 2365 O O . SER A 1 310 ? 3.904 9.830 12.274 1.00 93.50 310 SER A O 1
ATOM 2367 N N . VAL A 1 311 ? 3.232 11.804 11.442 1.00 94.81 311 VAL A N 1
ATOM 2368 C CA . VAL A 1 311 ? 4.569 12.211 10.952 1.00 94.81 311 VAL A CA 1
ATOM 2369 C C . VAL A 1 311 ? 5.604 12.226 12.084 1.00 94.81 311 VAL A C 1
ATOM 2371 O O . VAL A 1 311 ? 6.784 11.938 11.875 1.00 94.81 311 VAL A O 1
ATOM 2374 N N . TYR A 1 312 ? 5.143 12.463 13.313 1.00 94.69 312 TYR A N 1
ATOM 2375 C CA . TYR A 1 312 ? 5.958 12.432 14.519 1.00 94.69 312 TYR A CA 1
ATOM 2376 C C . TYR A 1 312 ? 6.348 11.014 14.982 1.00 94.69 312 TYR A C 1
ATOM 2378 O O . TYR A 1 312 ? 6.935 10.856 16.048 1.00 94.69 312 TYR A O 1
ATOM 2386 N N . ALA A 1 313 ? 6.077 9.979 14.180 1.00 95.25 313 ALA A N 1
ATOM 2387 C CA . ALA A 1 313 ? 6.752 8.685 14.282 1.00 95.25 313 ALA A CA 1
ATOM 2388 C C . ALA A 1 313 ? 8.247 8.782 13.924 1.00 95.25 313 ALA A C 1
ATOM 2390 O O . ALA A 1 313 ? 9.051 7.983 14.396 1.00 95.25 313 ALA A O 1
ATOM 2391 N N . HIS A 1 314 ? 8.624 9.751 13.080 1.00 95.50 314 HIS A N 1
ATOM 2392 C CA . HIS A 1 314 ? 10.006 9.950 12.630 1.00 95.50 314 HIS A CA 1
ATOM 2393 C C . HIS A 1 314 ? 10.810 10.898 13.523 1.00 95.50 314 HIS A C 1
ATOM 2395 O O . HIS A 1 314 ? 12.037 10.832 13.544 1.00 95.50 314 HIS A O 1
ATOM 2401 N N . ALA A 1 315 ? 10.132 11.795 14.235 1.00 94.38 315 ALA A N 1
ATOM 2402 C CA . ALA A 1 315 ? 10.747 12.766 15.127 1.00 94.38 315 ALA A CA 1
ATOM 2403 C C . ALA A 1 315 ? 9.778 13.116 16.257 1.00 94.38 315 ALA A C 1
ATOM 2405 O O . ALA A 1 315 ? 8.577 13.255 16.035 1.00 94.38 315 ALA A O 1
ATOM 2406 N N . ASN A 1 316 ? 10.296 13.277 17.471 1.00 93.62 316 ASN A N 1
ATOM 2407 C CA . ASN A 1 316 ? 9.458 13.540 18.633 1.00 93.62 316 ASN A CA 1
ATOM 2408 C C . ASN A 1 316 ? 8.895 14.971 18.616 1.00 93.62 316 ASN A C 1
ATOM 2410 O O . ASN A 1 316 ? 9.630 15.922 18.349 1.00 93.62 316 ASN A O 1
ATOM 2414 N N . TRP A 1 317 ? 7.614 15.127 18.955 1.00 93.19 317 TRP A N 1
ATOM 2415 C CA . TRP A 1 317 ? 7.013 16.423 19.259 1.00 93.19 317 TRP A CA 1
ATOM 2416 C C . TRP A 1 317 ? 6.962 16.601 20.781 1.00 93.19 317 TRP A C 1
ATOM 2418 O O . TRP A 1 317 ? 6.150 15.940 21.426 1.00 93.19 317 TRP A O 1
ATOM 2428 N N . PRO A 1 318 ? 7.765 17.497 21.390 1.00 92.31 318 PRO A N 1
ATOM 2429 C CA . PRO A 1 318 ? 7.903 17.555 22.848 1.00 92.31 318 PRO A CA 1
ATOM 2430 C C . PRO A 1 318 ? 6.596 17.752 23.629 1.00 92.31 318 PRO A C 1
ATOM 2432 O O . PRO A 1 318 ? 6.466 17.229 24.733 1.00 92.31 318 PRO A O 1
ATOM 2435 N N . ALA A 1 319 ? 5.609 18.454 23.060 1.00 92.06 319 ALA A N 1
ATOM 2436 C CA . ALA A 1 319 ? 4.293 18.642 23.679 1.00 92.06 319 ALA A CA 1
ATOM 2437 C C . ALA A 1 319 ?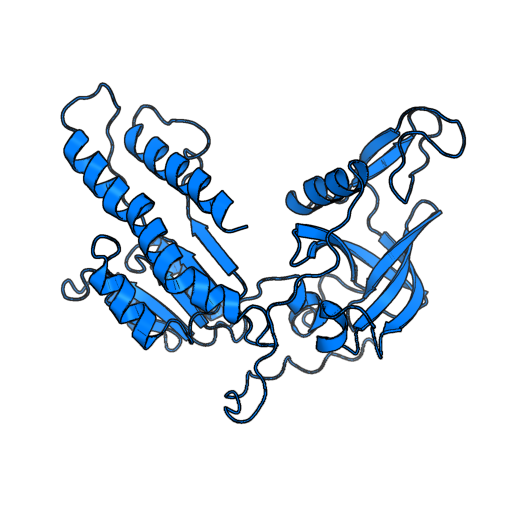 3.410 17.376 23.653 1.00 92.06 319 ALA A C 1
ATOM 2439 O O . ALA A 1 319 ? 2.434 17.303 24.393 1.00 92.06 319 ALA A O 1
ATOM 2440 N N . TYR A 1 320 ? 3.759 16.384 22.831 1.00 92.81 320 TYR A N 1
ATOM 2441 C CA . TYR A 1 320 ? 3.039 15.126 22.605 1.00 92.81 320 TYR A CA 1
ATOM 2442 C C . TYR A 1 320 ? 4.015 13.937 22.602 1.00 92.81 320 TYR A C 1
ATOM 2444 O O . TYR A 1 320 ? 3.882 12.995 21.821 1.00 92.81 320 TYR A O 1
ATOM 2452 N N . GLY A 1 321 ? 5.035 13.978 23.464 1.00 92.38 321 GLY A N 1
ATOM 2453 C CA . GLY A 1 321 ? 6.183 13.075 23.356 1.00 92.38 321 GLY A CA 1
ATOM 2454 C C . GLY A 1 321 ? 5.822 11.589 23.456 1.00 92.38 321 GLY A C 1
ATOM 2455 O O . GLY A 1 321 ? 6.432 10.772 22.768 1.00 92.38 321 GLY A O 1
ATOM 2456 N N . GLN A 1 322 ? 4.801 11.247 24.250 1.00 91.75 322 GLN A N 1
ATOM 2457 C CA . GLN A 1 322 ? 4.288 9.873 24.373 1.00 91.75 322 GLN A CA 1
ATOM 2458 C C . GLN A 1 322 ? 3.556 9.407 23.106 1.00 91.75 322 GLN A C 1
ATOM 2460 O O . GLN A 1 322 ? 3.707 8.259 22.692 1.00 91.75 322 GLN A O 1
ATOM 2465 N N . HIS A 1 323 ? 2.818 10.312 22.456 1.00 92.69 323 HIS A N 1
ATOM 2466 C CA . HIS A 1 323 ? 2.166 10.055 21.174 1.00 92.69 323 HIS A CA 1
ATOM 2467 C C . HIS A 1 323 ? 3.195 9.743 20.085 1.00 92.69 323 HIS A C 1
ATOM 2469 O O . HIS A 1 323 ? 3.116 8.700 19.438 1.00 92.69 323 HIS A O 1
ATOM 2475 N N . SER A 1 324 ? 4.225 10.582 19.954 1.00 94.56 324 SER A N 1
ATOM 2476 C CA . SER A 1 324 ? 5.340 10.327 19.039 1.00 94.56 324 SER A CA 1
ATOM 2477 C C . SER A 1 324 ? 6.015 8.976 19.294 1.00 94.56 324 SER A C 1
ATOM 2479 O O . SER A 1 324 ? 6.273 8.236 18.348 1.00 94.56 324 SER A O 1
ATOM 2481 N N . ALA A 1 325 ? 6.269 8.627 20.561 1.00 94.06 325 ALA A N 1
ATOM 2482 C CA . ALA A 1 325 ? 6.911 7.364 20.924 1.00 94.06 325 ALA A CA 1
ATOM 2483 C C . ALA A 1 325 ? 6.085 6.135 20.502 1.00 94.06 325 ALA A C 1
ATOM 2485 O O . ALA A 1 325 ? 6.629 5.225 19.877 1.00 94.06 325 ALA A O 1
ATOM 2486 N N . ALA A 1 326 ? 4.774 6.125 20.766 1.00 94.88 326 ALA A N 1
ATOM 2487 C CA . ALA A 1 326 ? 3.904 5.010 20.384 1.00 94.88 326 ALA A CA 1
ATOM 2488 C C . ALA A 1 326 ? 3.801 4.850 18.854 1.00 94.88 326 ALA A C 1
ATOM 2490 O O . ALA A 1 326 ? 3.856 3.735 18.326 1.00 94.88 326 ALA A O 1
ATOM 2491 N N . HIS A 1 327 ? 3.711 5.962 18.117 1.00 96.00 327 HIS A N 1
ATOM 2492 C CA . HIS A 1 327 ? 3.720 5.931 16.654 1.00 96.00 327 HIS A CA 1
ATOM 2493 C C . HIS A 1 327 ? 5.071 5.470 16.088 1.00 96.00 327 HIS A C 1
ATOM 2495 O O . HIS A 1 327 ? 5.084 4.715 15.118 1.00 96.00 327 HIS A O 1
ATOM 2501 N N . ALA A 1 328 ? 6.194 5.854 16.701 1.00 96.69 328 ALA A N 1
ATOM 2502 C CA . ALA A 1 328 ? 7.522 5.378 16.314 1.00 96.69 328 ALA A CA 1
ATOM 2503 C C . ALA A 1 328 ? 7.688 3.869 16.568 1.00 96.69 328 ALA A C 1
ATOM 2505 O O . ALA A 1 328 ? 8.203 3.148 15.712 1.00 96.69 328 ALA A O 1
ATOM 2506 N N . ALA A 1 329 ? 7.194 3.370 17.706 1.00 96.62 329 ALA A N 1
ATOM 2507 C CA . ALA A 1 329 ? 7.170 1.940 18.007 1.00 96.62 329 ALA A CA 1
ATOM 2508 C C . ALA A 1 329 ? 6.345 1.166 16.966 1.00 96.62 329 ALA A C 1
ATOM 2510 O O . ALA A 1 329 ? 6.815 0.177 16.409 1.00 96.62 329 ALA A O 1
ATOM 2511 N N . THR A 1 330 ? 5.157 1.670 16.626 1.00 96.50 330 THR A N 1
ATOM 2512 C CA . THR A 1 330 ? 4.285 1.058 15.611 1.00 96.50 330 THR A CA 1
ATOM 2513 C C . THR A 1 330 ? 4.905 1.112 14.213 1.00 96.50 330 THR A C 1
ATOM 2515 O O . THR A 1 330 ? 4.821 0.143 13.463 1.00 96.50 330 THR A O 1
ATOM 2518 N N . LEU A 1 331 ? 5.590 2.207 13.862 1.00 96.25 331 LEU A N 1
ATOM 2519 C CA . LEU A 1 331 ? 6.339 2.319 12.608 1.00 96.25 331 LEU A CA 1
ATOM 2520 C C . LEU A 1 331 ? 7.465 1.282 12.521 1.00 96.25 331 LEU A C 1
ATOM 2522 O O . LEU A 1 331 ? 7.711 0.740 11.445 1.00 96.25 331 LEU A O 1
ATOM 2526 N N . SER A 1 332 ? 8.149 1.017 13.635 1.00 96.50 332 SER A N 1
ATOM 2527 C CA . SER A 1 332 ? 9.171 -0.028 13.717 1.00 96.50 332 SER A CA 1
ATOM 2528 C C . SER A 1 332 ? 8.553 -1.415 13.516 1.00 96.50 332 SER A C 1
ATOM 2530 O O . SER A 1 332 ? 8.984 -2.159 12.641 1.00 96.50 332 SER A O 1
ATOM 2532 N N . LEU A 1 333 ? 7.468 -1.727 14.235 1.00 96.06 333 LEU A N 1
ATOM 2533 C CA . LEU A 1 333 ? 6.758 -3.006 14.110 1.00 96.06 333 LEU A CA 1
ATOM 2534 C C . LEU A 1 333 ? 6.204 -3.249 12.699 1.00 96.06 333 LEU A C 1
ATOM 2536 O O . LEU A 1 333 ? 6.264 -4.369 12.199 1.00 96.06 333 LEU A O 1
ATOM 2540 N N . ALA A 1 334 ? 5.720 -2.206 12.021 1.00 94.00 334 ALA A N 1
ATOM 2541 C CA . ALA A 1 334 ? 5.235 -2.301 10.646 1.00 94.00 334 ALA A CA 1
ATOM 2542 C C . ALA A 1 334 ? 6.298 -2.815 9.659 1.00 94.00 334 ALA A C 1
ATOM 2544 O O . ALA A 1 334 ? 5.950 -3.382 8.625 1.00 94.00 334 ALA A O 1
ATOM 2545 N N . GLN A 1 335 ? 7.587 -2.647 9.964 1.00 91.75 335 GLN A N 1
ATOM 2546 C CA . GLN A 1 335 ? 8.676 -3.147 9.122 1.00 91.75 335 GLN A CA 1
ATOM 2547 C C . GLN A 1 335 ? 8.793 -4.674 9.172 1.00 91.75 335 GLN A C 1
ATOM 2549 O O . GLN A 1 335 ? 9.302 -5.255 8.220 1.00 91.75 335 GLN A O 1
ATOM 2554 N N . CYS A 1 336 ? 8.273 -5.321 10.221 1.00 89.88 336 CYS A N 1
ATOM 2555 C CA . CYS A 1 336 ? 8.251 -6.778 10.361 1.00 89.88 336 CYS A CA 1
ATOM 2556 C C . CYS A 1 336 ? 7.199 -7.468 9.476 1.00 89.88 336 CYS A C 1
ATOM 2558 O O . CYS A 1 336 ? 7.199 -8.691 9.390 1.00 89.88 336 CYS A O 1
ATOM 2560 N N . LEU A 1 337 ? 6.284 -6.712 8.855 1.00 86.38 337 LEU A N 1
ATOM 2561 C CA . LEU A 1 337 ? 5.249 -7.262 7.970 1.00 86.38 337 LEU A CA 1
ATOM 2562 C C . LEU A 1 337 ? 5.703 -7.423 6.510 1.00 86.38 337 LEU A C 1
ATOM 2564 O O . LEU A 1 337 ? 4.910 -7.890 5.693 1.00 86.38 337 LEU A O 1
ATOM 2568 N N . ARG A 1 338 ? 6.929 -6.999 6.182 1.00 70.81 338 ARG A N 1
ATOM 2569 C CA . ARG A 1 338 ? 7.521 -7.138 4.846 1.00 70.81 338 ARG A CA 1
ATOM 2570 C C . ARG A 1 338 ? 8.175 -8.502 4.658 1.00 70.81 338 ARG A C 1
ATOM 2572 O O . ARG A 1 338 ? 8.883 -8.943 5.590 1.00 70.81 338 ARG A O 1
#

Radius of gyration: 23.11 Å; chains: 1; bounding box: 61×47×68 Å

Sequence (338 aa):
MTTSLPPLPEPVRKDPQKKTPSALIPPSARSRLGMRLSAEAARGRFRLPHCNACNQPVWPPREACPACLSSLQWRDADATGTLIAETTLETSPELYFRERTPWRVGTVDLAGGVPVMAHLHAQCRIGDTVTLRLFLDKADRAVFMAFSDLDSPDLREDIQLRELTNDPRHRRVLITDARTPAGVALARAMTKAGAKRIFAGIGDAWKRDAAIEALEGMETVSTVPLDLTDTRSVEELCGEIGGKVDILVHNAEQVRPGGVMAGRGIADAKQLHEKLVFGFMRLAESFGPVMRSRGADGVNAATAWVNLLSVYAHANWPAYGQHSAAHAATLSLAQCLR

Secondary structure (DSSP, 8-state):
--PPPPPPPPPPPP-TTSPPPP---------HHHHHHHHHHTTT--EEEEETTT--B-SS--SB-TTT--BEEEEE---EEEEEEEEEE---SSHHHHTS-SEEEEEEEETTTEEEEEEE-TT--TT-EEEEEEEE-TTS-EEEEEES-SS-GGGGG-HHHHHHS---TT-EEEETTTTSHHHHHHHHHHHHTT-SEEEEEETTTTS--HHHHHHHTSTTEEEEE--TT-HHHHHHHHHHHGGG-SEEEE---------TTSSS-HHHHHHHHIIIIIHHHHHHHHHHHHHHHTTTSGGG---EEEE---GGGSS--GGGHHHHHHHHHHHHHHGGG-

pLDDT: mean 92.33, std 5.93, range [43.16, 98.44]